Protein AF-A0A3M8G4N7-F1 (afdb_monomer_lite)

Radius of gyration: 20.62 Å; chains: 1; bounding box: 58×48×52 Å

Sequence (202 aa):
MFYIITQVLTSRDVDTIQKEITSIVNPTKKIKDLEKKIEFADTYANRLDLADAYFEIQAYQNAIFNYEKTLEDEVQNATYANQKLVQSNFEIEDFEKVIFYAEKIKALPEFKASKEQFCYGLALQSIGEIEKAETELKSIDRPYSNYSERLELAKFYLSHDKTEDGQALLEEISNEAKYMTKQNRRLFRKTITEVEQILKTL

Secondary structure (DSSP, 8-state):
----------S--SS------SS---HHHHHHHHHHHHHH---HHHHHHHHHHHHHTT-HHHHHHHHHHHTT-SSS-THHHHHHHHHHHHHTT-HHHHHHHHHHHTTSGGGTTSHHHHHHHHHHHHTT-HHHHHHHHHTT--TTS-HHHHHHHHHHHHHTT-HHHHHHHHHHHHHHHHT--HHHHHHTHHHHHHHHHHTTT-

Structure (mmCIF, N/CA/C/O backbone):
data_AF-A0A3M8G4N7-F1
#
_entry.id   AF-A0A3M8G4N7-F1
#
loop_
_atom_site.group_PDB
_atom_site.id
_atom_site.type_symbol
_atom_site.label_atom_id
_atom_site.label_alt_id
_atom_site.label_comp_id
_atom_site.label_asym_id
_atom_site.label_entity_id
_atom_site.label_seq_id
_atom_site.pdbx_PDB_ins_code
_atom_site.Cartn_x
_atom_site.Cartn_y
_atom_site.Cartn_z
_atom_site.occupancy
_atom_site.B_iso_or_equiv
_atom_site.auth_seq_id
_atom_site.auth_comp_id
_atom_site.auth_asym_id
_atom_site.auth_atom_id
_atom_site.pdbx_PDB_model_num
ATOM 1 N N . MET A 1 1 ? -34.296 -25.750 -8.256 1.00 38.38 1 MET A N 1
ATOM 2 C CA . MET A 1 1 ? -34.614 -24.976 -9.475 1.00 38.38 1 MET A CA 1
ATOM 3 C C . MET A 1 1 ? -33.412 -24.109 -9.786 1.00 38.38 1 MET A C 1
ATOM 5 O O . MET A 1 1 ? -33.016 -23.338 -8.924 1.00 38.38 1 MET A O 1
ATOM 9 N N . PHE A 1 2 ? -32.802 -24.290 -10.953 1.00 36.25 2 PHE A N 1
ATOM 10 C CA . PHE A 1 2 ? -31.710 -23.447 -11.439 1.00 36.25 2 PHE A CA 1
ATOM 11 C C . PHE A 1 2 ? -32.295 -22.173 -12.052 1.00 36.25 2 PHE A C 1
ATOM 13 O O . PHE A 1 2 ? -33.237 -22.269 -12.836 1.00 36.25 2 PHE A O 1
ATOM 20 N N . TYR A 1 3 ? -31.735 -21.010 -11.722 1.00 36.19 3 TYR A N 1
ATOM 21 C CA . TYR A 1 3 ? -31.980 -19.772 -12.460 1.00 36.19 3 TYR A CA 1
A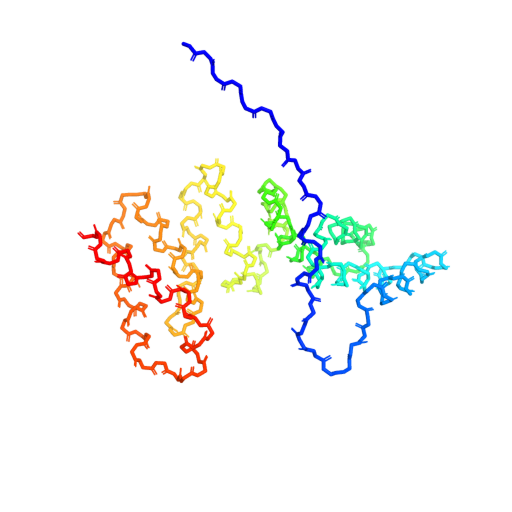TOM 22 C C . TYR A 1 3 ? -30.653 -19.290 -13.043 1.00 36.19 3 TYR A C 1
ATOM 24 O O . TYR A 1 3 ? -29.765 -18.832 -12.331 1.00 36.19 3 TYR A O 1
ATOM 32 N N . ILE A 1 4 ? -30.530 -19.464 -14.355 1.00 41.94 4 ILE A N 1
ATOM 33 C CA . ILE A 1 4 ? -29.535 -18.812 -15.201 1.00 41.94 4 ILE A CA 1
ATOM 34 C C . ILE A 1 4 ? -30.103 -17.431 -15.532 1.00 41.94 4 ILE A C 1
ATOM 36 O O . ILE A 1 4 ? -31.226 -17.343 -16.025 1.00 41.94 4 ILE A O 1
ATOM 40 N N . ILE A 1 5 ? -29.337 -16.366 -15.302 1.00 49.28 5 ILE A N 1
ATOM 41 C CA . ILE A 1 5 ? -29.583 -15.073 -15.949 1.00 49.28 5 ILE A CA 1
ATOM 42 C C . ILE A 1 5 ? -28.328 -14.719 -16.739 1.00 49.28 5 ILE A C 1
ATOM 44 O O . ILE A 1 5 ? -27.330 -14.246 -16.204 1.00 49.28 5 ILE A O 1
ATOM 48 N N . THR A 1 6 ? -28.391 -14.998 -18.036 1.00 37.50 6 THR A N 1
ATOM 49 C CA . THR A 1 6 ? -27.458 -14.509 -19.047 1.00 37.50 6 THR A CA 1
ATOM 50 C C . THR A 1 6 ? -27.936 -13.173 -19.608 1.00 37.50 6 THR A C 1
ATOM 52 O O . THR A 1 6 ? -29.085 -13.060 -20.020 1.00 37.50 6 THR A O 1
ATOM 55 N N . GLN A 1 7 ? -26.977 -12.242 -19.676 1.00 37.47 7 GLN A N 1
ATOM 56 C CA . GLN A 1 7 ? -26.825 -11.095 -20.586 1.00 37.47 7 GLN A CA 1
ATOM 57 C C . GLN A 1 7 ? -27.938 -10.041 -20.669 1.00 37.47 7 GLN A C 1
ATOM 59 O O . GLN A 1 7 ? -29.012 -10.316 -21.179 1.00 37.47 7 GLN A O 1
ATOM 64 N N . VAL A 1 8 ? -27.566 -8.781 -20.387 1.00 35.97 8 VAL A N 1
ATOM 65 C CA . VAL A 1 8 ? -27.352 -7.756 -21.434 1.00 35.97 8 VAL A CA 1
ATOM 66 C C . VAL A 1 8 ? -26.243 -6.795 -20.967 1.00 35.97 8 VAL A C 1
ATOM 68 O O . VAL A 1 8 ? -26.471 -5.929 -20.127 1.00 35.97 8 VAL A O 1
ATOM 71 N N . LEU A 1 9 ? -25.037 -6.925 -21.529 1.00 35.81 9 LEU A N 1
ATOM 72 C CA . LEU A 1 9 ? -24.034 -5.855 -21.518 1.00 35.81 9 LEU A CA 1
ATOM 73 C C . LEU A 1 9 ? -24.496 -4.795 -22.521 1.00 35.81 9 LEU A C 1
ATOM 75 O O . LEU A 1 9 ? -24.480 -5.036 -23.727 1.00 35.81 9 LEU A O 1
ATOM 79 N N . THR A 1 10 ? -24.944 -3.645 -22.020 1.00 29.22 10 THR A N 1
ATOM 80 C CA . THR A 1 10 ? -25.308 -2.497 -22.858 1.00 29.22 10 THR A CA 1
ATOM 81 C C . THR A 1 10 ? -24.178 -1.477 -22.782 1.00 29.22 10 THR A C 1
ATOM 83 O O . THR A 1 10 ? -23.831 -0.997 -21.709 1.00 29.22 10 THR A O 1
ATOM 86 N N . SER A 1 11 ? -23.595 -1.160 -23.929 1.00 41.41 11 SER A N 1
ATOM 87 C CA . SER A 1 11 ? -22.435 -0.294 -24.162 1.00 41.41 11 SER A CA 1
ATOM 88 C C . SER A 1 11 ? -22.702 1.203 -23.908 1.00 41.41 11 SER A C 1
ATOM 90 O O . SER A 1 11 ? -22.561 2.024 -24.811 1.00 41.41 11 SER A O 1
ATOM 92 N N . ARG A 1 12 ? -23.103 1.583 -22.686 1.00 35.72 12 ARG A N 1
ATOM 93 C CA . ARG A 1 12 ? -23.460 2.979 -22.347 1.00 35.72 12 ARG A CA 1
ATOM 94 C C . ARG A 1 12 ? -22.682 3.645 -21.208 1.00 35.72 12 ARG A C 1
ATOM 96 O O . ARG A 1 12 ? -22.954 4.807 -20.939 1.00 35.72 12 ARG A O 1
ATOM 103 N N . ASP A 1 13 ? -21.662 3.007 -20.642 1.00 36.28 13 ASP A N 1
ATOM 104 C CA . ASP A 1 13 ? -20.895 3.595 -19.525 1.00 36.28 13 ASP A CA 1
ATOM 105 C C . ASP A 1 13 ? -19.530 4.190 -19.917 1.00 36.28 13 ASP A C 1
ATOM 107 O O . ASP A 1 13 ? -18.682 4.428 -19.062 1.00 36.28 13 ASP A O 1
ATOM 111 N N . VAL A 1 14 ? -19.296 4.478 -21.203 1.00 39.16 14 VAL A N 1
ATOM 112 C CA . VAL A 1 14 ? -18.015 5.064 -21.654 1.00 39.16 14 VAL A CA 1
ATOM 113 C C . VAL A 1 14 ? -17.988 6.603 -21.541 1.00 39.16 14 VAL A C 1
ATOM 115 O O . VAL A 1 14 ? -16.917 7.202 -21.565 1.00 39.16 14 VAL A O 1
ATOM 118 N N . ASP A 1 15 ? -19.128 7.266 -21.319 1.00 37.38 15 ASP A N 1
ATOM 119 C CA . ASP A 1 15 ? -19.242 8.733 -21.448 1.00 37.38 15 ASP A CA 1
ATOM 120 C C . ASP A 1 15 ? -19.135 9.545 -20.138 1.00 37.38 15 ASP A C 1
ATOM 122 O O . ASP A 1 15 ? -19.403 10.747 -20.131 1.00 37.38 15 ASP A O 1
ATOM 126 N N . THR A 1 16 ? -18.685 8.954 -19.024 1.00 35.75 16 THR A N 1
ATOM 127 C CA . THR A 1 16 ? -18.638 9.661 -17.719 1.00 35.75 16 THR A CA 1
ATOM 128 C C . THR A 1 16 ? -17.235 10.013 -17.213 1.00 35.75 16 THR A C 1
ATOM 130 O O . THR A 1 16 ? -17.029 10.140 -16.009 1.00 35.75 16 THR A O 1
ATOM 133 N N . ILE A 1 17 ? -16.258 10.222 -18.105 1.00 45.59 17 ILE A N 1
ATOM 134 C CA . ILE A 1 17 ? -14.905 10.695 -17.731 1.00 45.59 17 ILE A CA 1
ATOM 135 C C . ILE A 1 17 ? -14.597 12.047 -18.389 1.00 45.59 17 ILE A C 1
ATOM 137 O O . ILE A 1 17 ? -13.590 12.226 -19.071 1.00 45.59 17 ILE A O 1
ATOM 141 N N . GLN A 1 18 ? -15.467 13.039 -18.199 1.00 43.09 18 GLN A N 1
ATOM 142 C CA . GLN A 1 18 ? -15.145 14.421 -18.565 1.00 43.09 18 GLN A CA 1
ATOM 143 C C . GLN A 1 18 ? -15.643 15.418 -17.522 1.00 43.09 18 GLN A C 1
ATOM 145 O O . GLN A 1 18 ? -16.837 15.710 -17.466 1.00 43.09 18 GLN A O 1
ATOM 150 N N . LYS A 1 19 ? -14.682 15.925 -16.732 1.00 39.09 19 LYS A N 1
ATOM 151 C CA . LYS A 1 19 ? -14.597 17.212 -15.993 1.00 39.09 19 LYS A CA 1
ATOM 152 C C . LYS A 1 19 ? -13.602 16.996 -14.845 1.00 39.09 19 LYS A C 1
ATOM 154 O O . LYS A 1 19 ? -13.803 16.080 -14.067 1.00 39.09 19 LYS A O 1
ATOM 159 N N . GLU A 1 20 ? -12.500 17.705 -14.637 1.00 40.25 20 GLU A N 1
ATOM 160 C CA . GLU A 1 20 ? -11.916 18.972 -15.088 1.00 40.25 20 GLU A CA 1
ATOM 161 C C . GLU A 1 20 ? -10.435 18.885 -14.676 1.00 40.25 20 GLU A C 1
ATOM 163 O O . GLU A 1 20 ? -10.215 18.649 -13.500 1.00 40.25 20 GLU A O 1
ATOM 168 N N . ILE A 1 21 ? -9.441 19.119 -15.542 1.00 41.31 21 ILE A N 1
ATOM 169 C CA . ILE A 1 21 ? -8.120 19.651 -15.137 1.00 41.31 21 ILE A CA 1
ATOM 170 C C . ILE A 1 21 ? -7.612 20.488 -16.317 1.00 41.31 21 ILE A C 1
ATOM 172 O O . ILE A 1 21 ? -7.407 19.995 -17.419 1.00 41.31 21 ILE A O 1
ATOM 176 N N . THR A 1 22 ? -7.418 21.781 -16.108 1.00 39.56 22 THR A N 1
ATOM 177 C CA . THR A 1 22 ? -6.697 22.667 -17.026 1.00 39.56 22 THR A CA 1
ATOM 178 C C . THR A 1 22 ? -5.230 22.224 -17.156 1.00 39.56 22 THR A C 1
ATOM 180 O O . THR A 1 22 ? -4.565 21.971 -16.156 1.00 39.56 22 THR A O 1
ATOM 183 N N . SER A 1 23 ? -4.739 22.161 -18.402 1.00 45.38 23 SER A N 1
ATOM 184 C CA . SER A 1 23 ? -3.507 21.495 -18.884 1.00 45.38 23 SER A CA 1
ATOM 185 C C . SER A 1 23 ? -3.577 19.959 -18.973 1.00 45.38 23 SER A C 1
ATOM 187 O O . SER A 1 23 ? -2.727 19.236 -18.467 1.00 45.38 23 SER A O 1
ATOM 189 N N . ILE A 1 24 ? -4.595 19.438 -19.670 1.00 45.66 24 ILE A N 1
ATOM 190 C CA . ILE A 1 24 ? -4.693 18.007 -19.995 1.00 45.66 24 ILE A CA 1
ATOM 191 C C . ILE A 1 24 ? -3.551 17.631 -20.953 1.00 45.66 24 ILE A C 1
ATOM 193 O O . ILE A 1 24 ? -3.698 17.673 -22.176 1.00 45.66 24 ILE A O 1
ATOM 197 N N . VAL A 1 25 ? -2.405 17.219 -20.409 1.00 54.09 25 VAL A N 1
ATOM 198 C CA . VAL A 1 25 ? -1.588 16.213 -21.087 1.00 54.09 25 VAL A CA 1
ATOM 199 C C . VAL A 1 25 ? -2.510 15.012 -21.231 1.00 54.09 25 VAL A C 1
ATOM 201 O O . VAL A 1 25 ? -2.865 14.393 -20.237 1.00 54.09 25 VAL A O 1
ATOM 204 N N . ASN A 1 26 ? -2.980 14.742 -22.450 1.00 63.47 26 ASN A N 1
ATOM 205 C CA . ASN A 1 26 ? -3.795 13.566 -22.723 1.00 63.47 26 ASN A CA 1
ATOM 206 C C . ASN A 1 26 ? -2.990 12.336 -22.260 1.00 63.47 26 ASN A C 1
ATOM 208 O O . ASN A 1 26 ? -1.959 12.061 -22.887 1.00 63.47 26 ASN A O 1
ATOM 212 N N . PRO A 1 27 ? -3.412 11.606 -21.207 1.00 73.69 27 PRO A N 1
ATOM 213 C CA . PRO A 1 27 ? -2.639 10.482 -20.674 1.00 73.69 27 PRO A CA 1
ATOM 214 C C . PRO A 1 27 ? -2.334 9.437 -21.754 1.00 73.69 27 PRO A C 1
ATOM 216 O O . PRO A 1 27 ? -1.246 8.870 -21.801 1.00 73.69 27 PRO A O 1
ATOM 219 N N . THR A 1 28 ? -3.239 9.302 -22.730 1.00 81.62 28 THR A N 1
ATOM 220 C CA . THR A 1 28 ? -3.066 8.423 -23.894 1.00 81.62 28 THR A CA 1
ATOM 221 C C . THR A 1 28 ? -1.930 8.883 -24.813 1.00 81.62 28 THR A C 1
ATOM 223 O O . THR A 1 28 ? -1.235 8.058 -25.397 1.00 81.62 28 THR A O 1
ATOM 226 N N . LYS A 1 29 ? -1.716 10.197 -24.969 1.00 90.44 29 LYS A N 1
ATOM 227 C CA . LYS A 1 29 ? -0.594 10.725 -25.760 1.00 90.44 29 LYS A CA 1
ATOM 228 C C . LYS A 1 29 ? 0.737 10.478 -25.045 1.00 90.44 29 LYS A C 1
ATOM 230 O O . LYS A 1 29 ? 1.665 10.011 -25.692 1.00 90.44 29 LYS A O 1
ATOM 235 N N . LYS A 1 30 ? 0.805 10.741 -23.730 1.00 92.50 30 LYS A N 1
ATOM 236 C CA . LYS A 1 30 ? 2.005 10.481 -22.908 1.00 92.50 30 LYS A CA 1
ATOM 237 C C . LYS A 1 30 ? 2.445 9.022 -23.048 1.00 92.50 30 LYS A C 1
ATOM 239 O O . LYS A 1 30 ? 3.602 8.779 -23.364 1.00 92.50 30 LYS A O 1
ATOM 244 N N . ILE A 1 31 ? 1.514 8.079 -22.893 1.00 95.25 31 ILE A N 1
ATOM 245 C CA . ILE A 1 31 ? 1.791 6.642 -23.033 1.00 95.25 31 ILE A CA 1
ATOM 246 C C . ILE A 1 31 ? 2.307 6.308 -24.435 1.00 95.25 31 ILE A C 1
ATOM 248 O O . ILE A 1 31 ? 3.377 5.726 -24.550 1.00 95.25 31 ILE A O 1
ATOM 252 N N . LYS A 1 32 ? 1.628 6.759 -25.499 1.00 95.06 32 LYS A N 1
ATOM 253 C CA . LYS A 1 32 ? 2.074 6.511 -26.884 1.00 95.06 32 LYS A CA 1
ATOM 254 C C . LYS A 1 32 ? 3.465 7.067 -27.181 1.00 95.06 32 LYS A C 1
ATOM 256 O O . LYS A 1 32 ? 4.231 6.465 -27.928 1.00 95.06 32 LY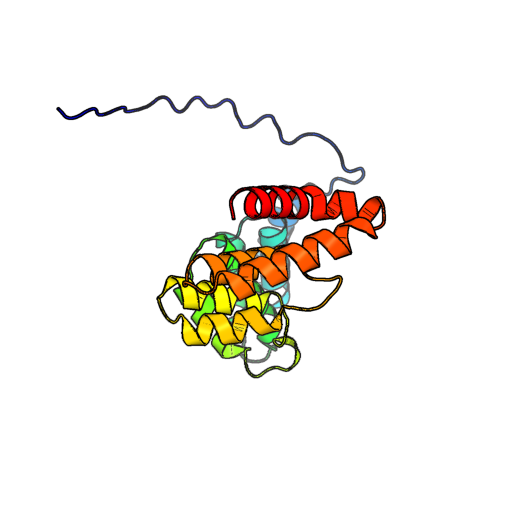S A O 1
ATOM 261 N N . ASP A 1 33 ? 3.785 8.237 -26.637 1.00 96.00 33 ASP A N 1
ATOM 262 C CA . ASP A 1 33 ? 5.101 8.844 -26.814 1.00 96.00 33 ASP A CA 1
ATOM 263 C C . ASP A 1 33 ? 6.182 8.046 -26.054 1.00 96.00 33 ASP A C 1
ATOM 265 O O . ASP A 1 33 ? 7.293 7.898 -26.561 1.00 96.00 33 ASP A O 1
ATOM 269 N N . LEU A 1 34 ? 5.861 7.486 -24.882 1.00 96.94 34 LEU A N 1
ATOM 270 C CA . LEU A 1 34 ? 6.752 6.611 -24.106 1.00 96.94 34 LEU A CA 1
ATOM 271 C C . LEU A 1 34 ? 6.932 5.224 -24.750 1.00 96.94 34 LEU A C 1
ATOM 273 O O . LEU A 1 34 ? 8.056 4.737 -24.821 1.00 96.94 34 LEU A O 1
ATOM 277 N N . GLU A 1 35 ? 5.872 4.628 -25.299 1.00 96.31 35 GLU A N 1
ATOM 278 C CA . GLU A 1 35 ? 5.939 3.377 -26.074 1.00 96.31 35 GLU A CA 1
ATOM 279 C C . GLU A 1 35 ? 6.909 3.521 -27.259 1.00 96.31 35 GLU A C 1
ATOM 281 O O . GLU A 1 35 ? 7.820 2.710 -27.421 1.00 96.31 35 GLU A O 1
ATOM 286 N N . LYS A 1 36 ? 6.813 4.624 -28.016 1.00 96.75 36 LYS A N 1
ATOM 287 C CA . LYS A 1 36 ? 7.753 4.932 -29.110 1.00 96.75 36 LYS A CA 1
ATOM 288 C C . LYS A 1 36 ? 9.199 5.098 -28.643 1.00 96.75 36 LYS A C 1
ATOM 290 O O . LYS A 1 36 ? 10.121 4.755 -29.380 1.00 96.75 36 LYS A O 1
ATOM 295 N N . LYS A 1 37 ? 9.429 5.644 -27.441 1.00 96.38 37 LYS A N 1
ATOM 296 C CA . LYS A 1 37 ? 10.790 5.737 -26.887 1.00 96.38 37 LYS A CA 1
ATOM 297 C C . LYS A 1 37 ? 11.381 4.356 -26.630 1.00 96.38 37 LYS A C 1
ATOM 299 O O . LYS A 1 37 ? 12.567 4.178 -26.882 1.00 96.38 37 LYS A O 1
ATOM 304 N N . ILE A 1 38 ? 10.574 3.401 -26.167 1.00 95.12 38 ILE A N 1
ATOM 305 C CA . ILE A 1 38 ? 11.007 2.013 -25.960 1.00 95.12 38 ILE A CA 1
ATOM 306 C C . ILE A 1 38 ? 11.282 1.317 -27.294 1.00 95.12 38 ILE A C 1
ATOM 308 O O . ILE A 1 38 ? 12.294 0.635 -27.408 1.00 95.12 3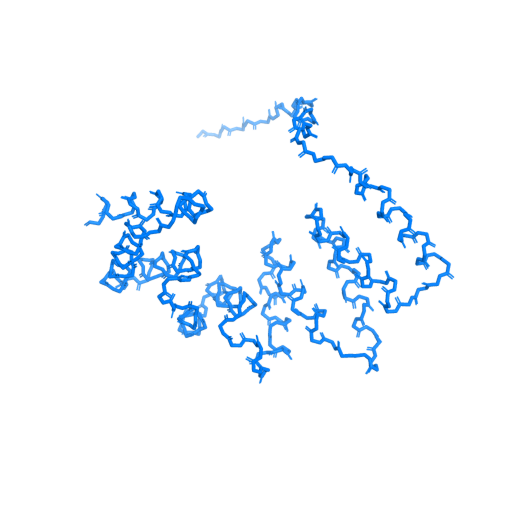8 ILE A O 1
ATOM 312 N N . GLU A 1 39 ? 10.440 1.528 -28.313 1.00 94.31 39 GLU A N 1
ATOM 313 C CA . GLU A 1 39 ? 10.694 1.007 -29.668 1.00 94.31 39 GLU A CA 1
ATOM 314 C C . GLU A 1 39 ? 12.039 1.490 -30.228 1.00 94.31 39 GLU A C 1
ATOM 316 O O . GLU A 1 39 ? 12.737 0.742 -30.910 1.00 94.31 39 GLU A O 1
ATOM 321 N N . PHE A 1 40 ? 12.413 2.739 -29.934 1.00 95.50 40 PHE A N 1
ATOM 322 C CA . PHE A 1 40 ? 13.703 3.295 -30.333 1.00 95.50 40 PHE A CA 1
ATOM 323 C C . PHE A 1 40 ? 14.862 2.785 -29.464 1.00 95.50 40 PHE A C 1
ATOM 325 O O . PHE A 1 40 ? 15.934 2.481 -29.986 1.00 95.50 40 PHE A O 1
ATOM 332 N N . ALA A 1 41 ? 14.667 2.718 -28.145 1.00 95.12 41 ALA A N 1
ATOM 333 C CA . ALA A 1 41 ? 15.663 2.243 -27.194 1.00 95.12 41 ALA A CA 1
ATOM 334 C C . ALA A 1 41 ? 15.002 1.643 -25.943 1.00 95.12 41 ALA A C 1
ATOM 336 O O . ALA A 1 41 ? 14.434 2.361 -25.115 1.00 95.12 41 ALA A O 1
ATOM 337 N N . ASP A 1 42 ? 15.144 0.333 -25.760 1.00 94.06 42 ASP A N 1
ATOM 338 C CA . ASP A 1 42 ? 14.650 -0.369 -24.577 1.00 94.06 42 ASP A CA 1
ATOM 339 C C . ASP A 1 42 ? 15.649 -0.230 -23.418 1.00 94.06 42 ASP A C 1
ATOM 341 O O . ASP A 1 42 ? 16.583 -1.015 -23.272 1.00 94.06 42 ASP A O 1
ATOM 345 N N . THR A 1 43 ? 15.510 0.849 -22.647 1.00 94.69 43 THR A N 1
ATOM 346 C CA . THR A 1 43 ? 16.388 1.168 -21.511 1.00 94.69 43 THR A CA 1
ATOM 347 C C . THR A 1 43 ? 15.619 1.114 -20.199 1.00 94.69 43 THR A C 1
ATOM 349 O O . THR A 1 43 ? 14.409 1.354 -20.184 1.00 94.69 43 THR A O 1
ATOM 352 N N . TYR A 1 44 ? 16.333 0.904 -19.086 1.00 94.75 44 TYR A N 1
ATOM 353 C CA . TYR A 1 44 ? 15.765 0.965 -17.735 1.00 94.75 44 TYR A CA 1
ATOM 354 C C . TYR A 1 44 ? 14.911 2.226 -17.525 1.00 94.75 44 TYR A C 1
ATOM 356 O O . TYR A 1 44 ? 13.755 2.132 -17.124 1.00 94.75 44 TYR A O 1
ATOM 364 N N . ALA A 1 45 ? 15.447 3.403 -17.870 1.00 95.06 45 ALA A N 1
ATOM 365 C CA . ALA A 1 45 ? 14.743 4.673 -17.698 1.00 95.06 45 ALA A CA 1
ATOM 366 C C . ALA A 1 45 ? 13.464 4.755 -18.549 1.00 95.06 45 ALA A C 1
ATOM 368 O O . ALA A 1 45 ? 12.417 5.149 -18.043 1.00 95.06 45 ALA A O 1
ATOM 369 N N . ASN A 1 46 ? 13.514 4.326 -19.817 1.00 96.69 46 ASN A N 1
ATOM 370 C CA . ASN A 1 46 ? 12.334 4.348 -20.688 1.00 96.69 46 ASN A CA 1
ATOM 371 C C . ASN A 1 46 ? 11.242 3.376 -20.205 1.00 96.69 46 ASN A C 1
ATOM 373 O O . ASN A 1 46 ? 10.058 3.710 -20.264 1.00 96.69 46 ASN A O 1
ATOM 377 N N . ARG A 1 47 ? 11.631 2.191 -19.714 1.00 97.25 47 ARG A N 1
ATOM 378 C CA . ARG A 1 47 ? 10.711 1.208 -19.120 1.00 97.25 47 ARG A CA 1
ATOM 379 C C . ARG A 1 47 ? 10.080 1.733 -17.841 1.00 97.25 47 ARG A C 1
ATOM 381 O O . ARG A 1 47 ? 8.870 1.599 -17.675 1.00 97.25 47 ARG A O 1
ATOM 388 N N . LEU A 1 48 ? 10.878 2.359 -16.980 1.00 97.12 48 LEU A N 1
ATOM 389 C CA . LEU A 1 48 ? 10.397 2.915 -15.725 1.00 97.12 48 LEU A CA 1
ATOM 390 C C . LEU A 1 48 ? 9.402 4.058 -15.955 1.00 97.12 48 LEU A C 1
ATOM 392 O O . LEU A 1 48 ? 8.313 4.034 -15.386 1.00 97.12 48 LEU A O 1
ATOM 396 N N . ASP A 1 49 ? 9.726 4.992 -16.855 1.00 97.12 49 ASP A N 1
ATOM 397 C CA . ASP A 1 49 ? 8.835 6.097 -17.226 1.00 97.12 49 ASP A CA 1
ATOM 398 C C . ASP A 1 49 ? 7.488 5.582 -17.761 1.00 97.12 49 ASP A C 1
ATOM 400 O O . ASP A 1 49 ? 6.428 6.127 -17.437 1.00 97.12 49 ASP A O 1
ATOM 404 N N . LEU A 1 50 ? 7.513 4.531 -18.592 1.00 97.50 50 LEU A N 1
ATOM 405 C CA . LEU A 1 50 ? 6.295 3.920 -19.120 1.00 97.50 50 LEU A CA 1
ATOM 406 C C . LEU A 1 50 ? 5.501 3.189 -18.029 1.00 97.50 50 LEU A C 1
ATOM 408 O O . LEU A 1 50 ? 4.275 3.303 -17.997 1.00 97.50 50 LEU A O 1
ATOM 412 N N . ALA A 1 51 ? 6.176 2.471 -17.129 1.00 97.88 51 ALA A N 1
ATOM 413 C CA . ALA A 1 51 ? 5.538 1.786 -16.008 1.00 97.88 51 ALA A CA 1
ATOM 414 C C . ALA A 1 51 ? 4.807 2.774 -15.087 1.00 97.88 51 ALA A C 1
ATOM 416 O O . ALA A 1 51 ? 3.624 2.583 -14.800 1.00 97.88 51 ALA A O 1
ATOM 417 N N . ASP A 1 52 ? 5.473 3.870 -14.710 1.00 97.62 52 ASP A N 1
ATOM 418 C CA . ASP A 1 52 ? 4.886 4.940 -13.898 1.00 97.62 52 ASP A CA 1
ATOM 419 C C . ASP A 1 52 ? 3.683 5.583 -14.609 1.00 97.62 52 ASP A C 1
ATOM 421 O O . ASP A 1 52 ? 2.643 5.809 -13.988 1.00 97.62 52 ASP A O 1
ATOM 425 N N . ALA A 1 53 ? 3.767 5.811 -15.926 1.00 96.88 53 ALA A N 1
ATOM 426 C CA . ALA A 1 53 ? 2.648 6.347 -16.703 1.00 96.88 53 ALA A CA 1
ATOM 427 C C . ALA A 1 53 ? 1.439 5.396 -16.756 1.00 96.88 53 ALA A C 1
ATOM 429 O O . ALA A 1 53 ? 0.299 5.861 -16.696 1.00 96.88 53 ALA A O 1
ATOM 430 N N . TYR A 1 54 ? 1.657 4.080 -16.853 1.00 97.62 54 TYR A N 1
ATOM 431 C CA . TYR A 1 54 ? 0.570 3.100 -16.762 1.00 97.62 54 TYR A CA 1
ATOM 432 C C . TYR A 1 54 ? -0.017 3.023 -15.351 1.00 97.62 54 TYR A C 1
ATOM 434 O O . TYR A 1 54 ? -1.237 2.938 -15.210 1.00 97.62 54 TYR A O 1
ATOM 442 N N . PHE A 1 55 ? 0.820 3.104 -14.315 1.00 96.75 55 PHE A N 1
ATOM 443 C CA . PHE A 1 55 ? 0.371 3.122 -12.923 1.00 96.75 55 PHE A CA 1
ATOM 444 C C . PHE A 1 55 ? -0.538 4.330 -12.641 1.00 96.75 55 PHE A C 1
ATOM 446 O O . PHE A 1 55 ? -1.600 4.176 -12.042 1.00 96.75 55 PHE A O 1
ATOM 453 N N . GLU A 1 56 ? -0.167 5.522 -13.128 1.00 95.81 56 GLU A N 1
ATOM 454 C CA . GLU A 1 56 ? -0.954 6.761 -12.991 1.00 95.81 56 GLU A CA 1
ATOM 455 C C . GLU A 1 56 ? -2.379 6.641 -13.555 1.00 95.81 56 GLU A C 1
ATOM 457 O O . GLU A 1 56 ? -3.302 7.257 -13.022 1.00 95.81 56 GLU A O 1
ATOM 462 N N . ILE A 1 57 ? -2.567 5.855 -14.621 1.00 94.88 57 ILE A N 1
ATOM 463 C CA . ILE A 1 57 ? -3.879 5.629 -15.245 1.00 94.88 57 ILE A CA 1
ATOM 464 C C . ILE A 1 57 ? -4.545 4.322 -14.799 1.00 94.88 57 ILE A C 1
ATOM 466 O O . ILE A 1 57 ? -5.513 3.897 -15.425 1.00 94.88 57 ILE A O 1
ATOM 470 N N . GLN A 1 58 ? -4.023 3.682 -13.745 1.00 95.69 58 GLN A N 1
ATOM 471 C CA . GLN A 1 58 ? -4.542 2.429 -13.183 1.00 95.69 58 GLN A CA 1
ATOM 472 C C . GLN A 1 58 ? -4.503 1.237 -14.159 1.00 95.69 58 GLN A C 1
ATOM 474 O O . GLN A 1 58 ? -5.215 0.250 -13.990 1.00 95.69 58 GLN A O 1
ATOM 479 N N . ALA A 1 59 ? -3.642 1.292 -15.181 1.00 96.12 59 ALA A N 1
ATOM 480 C CA . ALA A 1 59 ? -3.380 0.176 -16.088 1.00 96.12 59 ALA A CA 1
ATOM 481 C C . ALA A 1 59 ? -2.354 -0.781 -15.456 1.00 96.12 59 ALA A C 1
ATOM 483 O O . ALA A 1 59 ? -1.235 -0.943 -15.952 1.00 96.12 59 ALA A O 1
ATOM 484 N N . TYR A 1 60 ? -2.719 -1.378 -14.320 1.00 97.25 60 TYR A N 1
ATOM 485 C CA . TYR A 1 60 ? -1.783 -2.073 -13.433 1.00 97.25 60 TYR A CA 1
ATOM 486 C C . TYR A 1 60 ? -1.076 -3.258 -14.091 1.00 97.25 60 TYR A C 1
ATOM 488 O O . TYR A 1 60 ? 0.126 -3.406 -13.903 1.00 97.25 60 TYR A O 1
ATOM 496 N N . GLN A 1 61 ? -1.748 -4.048 -14.934 1.00 97.81 61 GLN A N 1
ATOM 497 C CA . GLN A 1 61 ? -1.097 -5.153 -15.651 1.00 97.81 61 GLN A CA 1
ATOM 498 C C . GLN A 1 61 ? 0.029 -4.654 -16.575 1.00 97.81 61 GLN A C 1
ATOM 500 O O . GLN A 1 61 ? 1.110 -5.243 -16.621 1.00 97.81 61 GLN A O 1
ATOM 505 N N . ASN A 1 62 ? -0.184 -3.534 -17.273 1.00 97.62 62 ASN A N 1
ATOM 506 C CA . ASN A 1 62 ? 0.838 -2.922 -18.124 1.00 97.62 62 ASN A CA 1
ATOM 507 C C . ASN A 1 62 ? 1.974 -2.304 -17.297 1.00 97.62 62 ASN A C 1
ATOM 509 O O . ASN A 1 62 ? 3.139 -2.375 -17.701 1.00 97.62 62 ASN A O 1
ATOM 513 N N . ALA A 1 63 ? 1.647 -1.708 -16.147 1.00 98.12 63 ALA A N 1
ATOM 514 C CA . ALA A 1 63 ? 2.639 -1.188 -15.214 1.00 98.12 63 ALA A CA 1
ATOM 515 C C . ALA A 1 63 ? 3.534 -2.320 -14.687 1.00 98.12 63 ALA A C 1
ATOM 517 O O . ALA A 1 63 ? 4.754 -2.228 -14.804 1.00 98.12 63 ALA A O 1
ATOM 518 N N . ILE A 1 64 ? 2.934 -3.421 -14.214 1.00 98.56 64 ILE A N 1
ATOM 519 C CA . ILE A 1 64 ? 3.631 -4.625 -13.734 1.00 98.56 64 ILE A CA 1
ATOM 520 C C . ILE A 1 64 ? 4.597 -5.139 -14.794 1.00 98.56 64 ILE A C 1
ATOM 522 O O . ILE A 1 64 ? 5.781 -5.266 -14.503 1.00 98.56 64 ILE A O 1
ATOM 526 N N . PHE A 1 65 ? 4.129 -5.348 -16.030 1.00 97.88 65 PHE A N 1
ATOM 527 C CA . PHE A 1 65 ? 4.987 -5.829 -17.116 1.00 97.88 65 PHE A CA 1
ATOM 528 C C . PHE A 1 65 ? 6.244 -4.963 -17.295 1.00 97.88 65 PHE A C 1
ATOM 530 O O . PHE A 1 65 ? 7.351 -5.484 -17.427 1.00 97.88 65 PHE A O 1
ATOM 537 N N . ASN A 1 66 ? 6.094 -3.635 -17.283 1.00 98.06 66 ASN A N 1
ATOM 538 C CA . ASN A 1 66 ? 7.228 -2.737 -17.482 1.00 98.06 66 ASN A CA 1
ATOM 539 C C . ASN A 1 66 ? 8.131 -2.642 -16.243 1.00 98.06 66 ASN A C 1
ATOM 541 O O . ASN A 1 66 ? 9.347 -2.623 -16.412 1.00 98.06 66 ASN A O 1
ATOM 545 N N . TYR A 1 67 ? 7.591 -2.651 -15.019 1.00 98.38 67 TYR A N 1
ATOM 546 C CA . TYR A 1 67 ? 8.422 -2.724 -13.812 1.00 98.38 67 TYR A CA 1
ATOM 547 C C . TYR A 1 67 ? 9.199 -4.044 -13.735 1.00 98.38 67 TYR A C 1
ATOM 549 O O . TYR A 1 67 ? 10.387 -4.020 -13.432 1.00 98.38 67 TYR A O 1
ATOM 557 N N . GLU A 1 68 ? 8.591 -5.187 -14.064 1.00 98.06 68 GLU A N 1
ATOM 558 C CA . GLU A 1 68 ? 9.303 -6.473 -14.109 1.00 98.06 68 GLU A CA 1
ATOM 559 C C . GLU A 1 68 ? 10.452 -6.434 -15.127 1.00 98.06 68 GLU A C 1
ATOM 561 O O . GLU A 1 68 ? 11.547 -6.900 -14.825 1.00 98.06 68 GLU A O 1
ATOM 566 N N . LYS A 1 69 ? 10.254 -5.781 -16.281 1.00 97.25 69 LYS A N 1
ATOM 567 C CA . LYS A 1 69 ? 11.326 -5.551 -17.263 1.00 97.25 69 LYS A CA 1
ATOM 568 C C . LYS A 1 69 ? 12.480 -4.716 -16.710 1.00 97.25 69 LYS A C 1
ATOM 570 O O . LYS A 1 69 ? 13.627 -4.994 -17.038 1.00 97.25 69 LYS A O 1
ATOM 575 N N . THR A 1 70 ? 12.211 -3.730 -15.849 1.00 96.69 70 THR A N 1
ATOM 576 C CA . THR A 1 70 ? 13.292 -2.954 -15.210 1.00 96.69 70 THR A CA 1
ATOM 577 C C . THR A 1 70 ? 14.166 -3.794 -14.277 1.00 96.69 70 THR A C 1
ATOM 579 O O . THR A 1 70 ? 15.323 -3.443 -14.072 1.00 96.69 70 THR A O 1
ATOM 582 N N . LEU A 1 71 ? 13.652 -4.913 -13.751 1.00 95.69 71 LEU A N 1
ATOM 583 C CA . LEU A 1 71 ? 14.403 -5.820 -12.878 1.00 95.69 71 LEU A CA 1
ATOM 584 C C . LEU A 1 71 ? 15.378 -6.739 -13.635 1.00 95.69 71 LEU A C 1
ATOM 586 O O . LEU A 1 71 ? 16.149 -7.444 -12.990 1.00 95.69 71 LEU A O 1
ATOM 590 N N . GLU A 1 72 ? 15.348 -6.755 -14.973 1.00 93.75 72 GLU A N 1
ATOM 591 C CA . GLU A 1 72 ? 16.331 -7.480 -15.797 1.00 93.75 72 GLU A CA 1
ATOM 592 C C . GLU A 1 72 ? 17.703 -6.771 -15.815 1.00 93.75 72 GLU A C 1
ATOM 594 O O . GLU A 1 72 ? 18.711 -7.389 -16.153 1.00 93.75 72 GLU A O 1
ATOM 599 N N . ASP A 1 73 ? 17.758 -5.489 -15.433 1.00 89.50 73 ASP A N 1
ATOM 600 C CA . ASP A 1 73 ? 18.999 -4.728 -15.258 1.00 89.50 73 ASP A CA 1
ATOM 601 C C . ASP A 1 73 ? 19.562 -4.938 -13.840 1.00 89.50 73 ASP A C 1
ATOM 603 O O . ASP A 1 73 ? 19.066 -4.376 -12.864 1.00 89.50 73 ASP A O 1
ATOM 607 N N . GLU A 1 74 ? 20.626 -5.739 -13.725 1.00 86.19 74 GLU A N 1
ATOM 608 C CA . GLU A 1 74 ? 21.275 -6.058 -12.442 1.00 86.19 74 GLU A CA 1
ATOM 609 C C . GLU A 1 74 ? 22.141 -4.915 -11.873 1.00 86.19 74 GLU A C 1
ATOM 611 O O . GLU A 1 74 ? 22.649 -5.023 -10.755 1.00 86.19 74 GLU A O 1
ATOM 616 N N . VAL A 1 75 ? 22.346 -3.823 -12.621 1.00 88.56 75 VAL A N 1
ATOM 617 C CA . VAL A 1 75 ? 23.181 -2.688 -12.189 1.00 88.56 75 VAL A CA 1
ATOM 618 C C . VAL A 1 75 ? 22.366 -1.668 -11.393 1.00 88.56 75 VAL A C 1
ATOM 620 O O . VAL A 1 75 ? 22.893 -1.032 -10.476 1.00 88.56 75 VAL A O 1
ATOM 623 N N . GLN A 1 76 ? 21.093 -1.479 -11.744 1.00 88.69 76 GLN A N 1
ATOM 624 C CA . GLN A 1 76 ? 20.235 -0.474 -11.116 1.00 88.69 76 GLN A CA 1
ATOM 625 C C . GLN A 1 76 ? 19.652 -0.953 -9.784 1.00 88.69 76 GLN A C 1
ATOM 627 O O . GLN A 1 76 ? 19.434 -2.139 -9.544 1.00 88.69 76 GLN A O 1
ATOM 632 N N . ASN A 1 77 ? 19.362 -0.003 -8.893 1.00 88.12 77 ASN A N 1
ATOM 633 C CA . ASN A 1 77 ? 18.715 -0.322 -7.627 1.00 88.12 77 ASN A CA 1
ATOM 634 C C . ASN A 1 77 ? 17.245 -0.728 -7.854 1.00 88.12 77 ASN A C 1
ATOM 636 O O . ASN A 1 77 ? 16.406 0.099 -8.209 1.00 88.12 77 ASN A O 1
ATOM 640 N N . ALA A 1 78 ? 16.935 -1.992 -7.564 1.00 93.00 78 ALA A N 1
ATOM 641 C CA . ALA A 1 78 ? 15.612 -2.588 -7.725 1.00 93.00 78 ALA A CA 1
ATOM 642 C C . ALA A 1 78 ? 14.558 -2.140 -6.689 1.00 93.00 78 ALA A C 1
ATOM 644 O O . ALA A 1 78 ? 13.390 -2.509 -6.827 1.00 93.00 78 ALA A O 1
ATOM 645 N N . THR A 1 79 ? 14.918 -1.380 -5.645 1.00 95.88 79 THR A N 1
ATOM 646 C CA . THR A 1 79 ? 13.998 -1.026 -4.546 1.00 95.88 79 THR A CA 1
ATOM 647 C C . THR A 1 79 ? 12.726 -0.350 -5.048 1.00 95.88 79 THR A C 1
ATOM 649 O O . THR A 1 79 ? 11.632 -0.793 -4.704 1.00 95.88 79 THR A O 1
ATOM 652 N N . TYR A 1 80 ? 12.846 0.678 -5.894 1.00 96.50 80 TYR A N 1
ATOM 653 C CA . TYR A 1 80 ? 11.681 1.421 -6.383 1.00 96.50 80 TYR A CA 1
ATOM 654 C C . TYR A 1 80 ? 10.755 0.545 -7.240 1.00 96.50 80 TYR A C 1
ATOM 656 O O . TYR A 1 80 ? 9.540 0.548 -7.047 1.00 96.50 80 TYR A O 1
ATOM 664 N N . ALA A 1 81 ? 11.325 -0.265 -8.138 1.00 97.06 81 ALA A N 1
ATOM 665 C CA . ALA A 1 81 ? 10.555 -1.199 -8.953 1.00 97.06 81 ALA A CA 1
ATOM 666 C C . ALA A 1 81 ? 9.826 -2.238 -8.083 1.00 97.06 81 ALA A C 1
ATOM 668 O O . ALA A 1 81 ? 8.635 -2.465 -8.280 1.00 97.06 81 ALA A O 1
ATOM 669 N N . ASN A 1 82 ? 10.488 -2.809 -7.069 1.00 98.31 82 ASN A N 1
ATOM 670 C CA . ASN A 1 82 ? 9.850 -3.739 -6.132 1.00 98.31 82 ASN A CA 1
ATOM 671 C C . ASN A 1 82 ? 8.718 -3.071 -5.332 1.00 98.31 82 ASN A C 1
ATOM 673 O O . ASN A 1 82 ? 7.652 -3.666 -5.201 1.00 98.31 82 ASN A O 1
ATOM 677 N N . GLN A 1 83 ? 8.896 -1.835 -4.850 1.00 98.38 83 GLN A N 1
ATOM 678 C CA . GLN A 1 83 ? 7.833 -1.080 -4.165 1.00 98.38 83 GLN A CA 1
ATOM 679 C C . GLN A 1 83 ? 6.604 -0.899 -5.064 1.00 98.38 83 GLN A C 1
ATOM 681 O O . GLN A 1 83 ? 5.469 -1.180 -4.672 1.00 98.38 83 GLN A O 1
ATOM 686 N N . LYS A 1 84 ? 6.827 -0.490 -6.315 1.00 98.44 84 LYS A N 1
ATOM 687 C CA . LYS A 1 84 ? 5.753 -0.329 -7.296 1.00 98.44 84 LYS A CA 1
ATOM 688 C C . LYS A 1 84 ? 5.099 -1.644 -7.692 1.00 98.44 84 LYS A C 1
ATOM 690 O O . LYS A 1 84 ? 3.888 -1.663 -7.910 1.00 98.44 84 LYS A O 1
ATOM 695 N N . LEU A 1 85 ? 5.853 -2.737 -7.741 1.00 98.75 85 LEU A N 1
ATOM 696 C CA . LEU A 1 85 ? 5.314 -4.071 -7.983 1.00 98.75 85 LEU A CA 1
ATOM 697 C C . LEU A 1 85 ? 4.454 -4.552 -6.815 1.00 98.75 85 LEU A C 1
ATOM 699 O O . LEU A 1 85 ? 3.382 -5.089 -7.073 1.00 98.75 85 LEU A O 1
ATOM 703 N N . VAL A 1 86 ? 4.846 -4.300 -5.563 1.00 98.81 86 VAL A N 1
ATOM 704 C CA . VAL A 1 86 ? 3.991 -4.560 -4.390 1.00 98.81 86 VAL A CA 1
ATOM 705 C C . VAL A 1 86 ? 2.658 -3.830 -4.537 1.00 98.81 86 VAL A C 1
ATOM 707 O O . VAL A 1 86 ? 1.608 -4.461 -4.475 1.00 98.81 86 VAL A O 1
ATOM 710 N N . GLN A 1 87 ? 2.686 -2.522 -4.810 1.00 98.44 87 GLN A N 1
ATOM 711 C CA . GLN A 1 87 ? 1.455 -1.740 -4.965 1.00 98.44 87 GLN A CA 1
ATOM 712 C C . GLN A 1 87 ? 0.613 -2.208 -6.160 1.00 98.44 87 GLN A C 1
ATOM 714 O O . GLN A 1 87 ? -0.588 -2.386 -6.026 1.00 98.44 87 GLN A O 1
ATOM 719 N N . SER A 1 88 ? 1.225 -2.424 -7.325 1.00 98.50 88 SER A N 1
ATOM 720 C CA . SER A 1 88 ? 0.482 -2.771 -8.544 1.00 98.50 88 SER A CA 1
ATOM 721 C C . SER A 1 88 ? -0.148 -4.161 -8.465 1.00 98.50 88 SER A C 1
ATOM 723 O O . SER A 1 88 ? -1.276 -4.332 -8.915 1.00 98.50 88 SER A O 1
ATOM 725 N N . ASN A 1 89 ? 0.559 -5.143 -7.891 1.00 98.75 89 ASN A N 1
ATOM 726 C CA . ASN A 1 89 ? 0.015 -6.490 -7.698 1.00 98.75 89 ASN A CA 1
ATOM 727 C C . ASN A 1 89 ? -1.105 -6.498 -6.652 1.00 98.75 89 ASN A C 1
ATOM 729 O O . ASN A 1 89 ? -2.071 -7.236 -6.807 1.00 98.75 89 ASN A O 1
ATOM 733 N N . PHE A 1 90 ? -1.019 -5.634 -5.635 1.00 98.38 90 PHE A N 1
ATOM 734 C CA . PHE A 1 90 ? -2.081 -5.485 -4.643 1.00 98.38 90 PHE A CA 1
ATOM 735 C C . PHE A 1 90 ? -3.391 -4.988 -5.273 1.00 98.38 90 PHE A C 1
ATOM 737 O O . PHE A 1 90 ? -4.449 -5.535 -4.988 1.00 98.38 90 PHE A O 1
ATOM 744 N N . GLU A 1 91 ? -3.324 -4.014 -6.188 1.00 97.62 91 GLU A N 1
ATOM 745 C CA . GLU A 1 91 ? -4.507 -3.468 -6.883 1.00 97.62 91 GLU A CA 1
ATOM 746 C C . GLU A 1 91 ? -5.195 -4.481 -7.821 1.00 97.62 91 GLU A C 1
ATOM 748 O O . GLU A 1 91 ? -6.354 -4.293 -8.184 1.00 97.62 91 GLU A O 1
ATOM 753 N N . ILE A 1 92 ? -4.499 -5.551 -8.225 1.00 97.62 92 ILE A N 1
ATOM 754 C CA . ILE A 1 92 ? -5.066 -6.649 -9.030 1.00 97.62 92 ILE A CA 1
ATOM 755 C C . ILE A 1 92 ? -5.290 -7.931 -8.216 1.00 97.62 92 ILE A C 1
ATOM 757 O O . ILE A 1 92 ? -5.564 -8.974 -8.805 1.00 97.62 92 ILE A O 1
ATOM 761 N N . GLU A 1 93 ? -5.157 -7.848 -6.888 1.00 97.50 93 GLU A N 1
ATOM 762 C CA . GLU A 1 93 ? -5.337 -8.951 -5.933 1.00 97.50 93 GLU A CA 1
ATOM 763 C C . GLU A 1 93 ? -4.399 -10.159 -6.161 1.00 97.50 93 GLU A C 1
ATOM 765 O O . GLU A 1 93 ? -4.687 -11.277 -5.733 1.00 97.50 93 GLU A O 1
ATOM 770 N N . ASP A 1 94 ? -3.232 -9.951 -6.785 1.00 98.31 94 ASP A N 1
ATOM 771 C CA . ASP A 1 94 ? -2.186 -10.980 -6.904 1.00 98.31 94 ASP A CA 1
ATOM 772 C C . ASP A 1 94 ? -1.329 -11.012 -5.627 1.00 98.31 94 ASP A C 1
ATOM 774 O O . ASP A 1 94 ? -0.190 -10.532 -5.570 1.00 98.31 94 ASP A O 1
ATOM 778 N N . PHE A 1 95 ? -1.915 -11.541 -4.552 1.00 98.38 95 PHE A N 1
ATOM 779 C CA . PHE A 1 95 ? -1.304 -11.535 -3.222 1.00 98.38 95 PHE A CA 1
ATOM 780 C C . PHE A 1 95 ? -0.025 -12.378 -3.128 1.00 98.38 95 PHE A C 1
ATOM 782 O O . PHE A 1 95 ? 0.878 -12.037 -2.359 1.00 98.38 95 PHE A O 1
ATOM 789 N N . GLU A 1 96 ? 0.108 -13.428 -3.942 1.00 98.31 96 GLU A N 1
ATOM 790 C CA . GLU A 1 96 ? 1.348 -14.205 -4.029 1.00 98.31 96 GLU A CA 1
ATOM 791 C C . GLU A 1 96 ? 2.499 -13.332 -4.548 1.00 98.31 96 GLU A C 1
ATOM 793 O O . GLU A 1 96 ? 3.589 -13.314 -3.961 1.00 98.31 96 GLU A O 1
ATOM 798 N N . LYS A 1 97 ? 2.257 -12.539 -5.602 1.00 98.62 97 LYS A N 1
ATOM 799 C CA . LYS A 1 97 ? 3.246 -11.582 -6.117 1.00 98.62 97 LYS A CA 1
ATOM 800 C C . LYS A 1 97 ? 3.495 -10.418 -5.165 1.00 98.62 97 LYS A C 1
ATOM 802 O O . LYS A 1 97 ? 4.644 -9.984 -5.059 1.00 98.62 97 LYS A O 1
ATOM 807 N N . VAL A 1 98 ? 2.477 -9.935 -4.447 1.00 98.81 98 VAL A N 1
ATOM 808 C CA . VAL A 1 98 ? 2.659 -8.922 -3.388 1.00 98.81 98 VAL A CA 1
ATOM 809 C C . VAL A 1 98 ? 3.676 -9.413 -2.360 1.00 98.81 98 VAL A C 1
ATOM 811 O O . VAL A 1 98 ? 4.656 -8.717 -2.093 1.00 98.81 98 VAL A O 1
ATOM 814 N N . ILE A 1 99 ? 3.490 -10.629 -1.840 1.00 98.81 99 ILE A N 1
ATOM 815 C CA . ILE A 1 99 ? 4.411 -11.251 -0.880 1.00 98.81 99 ILE A CA 1
ATOM 816 C C . ILE A 1 99 ? 5.802 -11.399 -1.494 1.00 98.81 99 ILE A C 1
ATOM 818 O O . ILE A 1 99 ? 6.784 -10.954 -0.902 1.00 98.81 99 ILE A O 1
ATOM 822 N N . PHE A 1 100 ? 5.894 -11.957 -2.703 1.00 98.62 100 PHE A N 1
ATOM 823 C CA . PHE A 1 100 ? 7.170 -12.171 -3.384 1.00 98.62 100 PHE A CA 1
ATOM 824 C C . PHE A 1 100 ? 7.999 -10.888 -3.528 1.00 98.62 100 PHE A C 1
ATOM 826 O O . PHE A 1 100 ? 9.203 -10.903 -3.267 1.00 98.62 100 PHE A O 1
ATOM 833 N N . TYR A 1 101 ? 7.382 -9.777 -3.940 1.00 98.62 101 TYR A N 1
ATOM 834 C CA . TYR A 1 101 ? 8.096 -8.511 -4.115 1.00 98.62 101 TYR A CA 1
ATOM 835 C C . TYR A 1 101 ? 8.351 -7.780 -2.793 1.00 98.62 101 TYR A C 1
ATOM 837 O O . TYR A 1 101 ? 9.415 -7.176 -2.644 1.00 98.62 101 TYR A O 1
ATOM 845 N N . ALA A 1 102 ? 7.446 -7.877 -1.814 1.00 98.56 102 ALA A N 1
ATOM 846 C CA . ALA A 1 102 ? 7.642 -7.293 -0.488 1.00 98.56 102 ALA A CA 1
ATOM 847 C C . ALA A 1 102 ? 8.823 -7.940 0.248 1.00 98.56 102 ALA A C 1
ATOM 849 O O . ALA A 1 102 ? 9.657 -7.238 0.818 1.00 98.56 102 ALA A O 1
ATOM 850 N N . GLU A 1 103 ? 8.968 -9.264 0.157 1.00 98.31 103 GLU A N 1
ATOM 851 C CA . GLU A 1 103 ? 10.083 -10.023 0.741 1.00 98.31 103 GLU A CA 1
ATOM 852 C C . GLU A 1 103 ? 11.465 -9.522 0.289 1.00 98.31 103 GLU A C 1
ATOM 854 O O . GLU A 1 103 ? 12.424 -9.555 1.061 1.00 98.31 103 GLU A O 1
ATOM 859 N N . LYS A 1 104 ? 11.572 -8.982 -0.931 1.00 97.75 104 LYS A N 1
ATOM 860 C CA . LYS A 1 104 ? 12.828 -8.428 -1.464 1.00 97.75 104 LYS A CA 1
ATOM 861 C C . LYS A 1 104 ? 13.231 -7.100 -0.826 1.00 97.75 104 LYS A C 1
ATOM 863 O O . LYS A 1 104 ? 14.407 -6.752 -0.857 1.00 97.75 104 LYS A O 1
ATOM 868 N N . ILE A 1 105 ? 12.270 -6.353 -0.285 1.00 97.75 105 ILE A N 1
ATOM 869 C CA . ILE A 1 105 ? 12.481 -5.001 0.253 1.00 97.75 105 ILE A CA 1
ATOM 870 C C . ILE A 1 105 ? 12.192 -4.891 1.751 1.00 97.75 105 ILE A C 1
ATOM 872 O O . ILE A 1 105 ? 12.524 -3.872 2.347 1.00 97.75 105 ILE A O 1
ATOM 876 N N . LYS A 1 106 ? 11.640 -5.928 2.397 1.00 97.31 106 LYS A N 1
ATOM 877 C CA . LYS A 1 106 ? 11.189 -5.851 3.798 1.00 97.31 106 LYS A CA 1
ATOM 878 C C . LYS A 1 106 ? 12.283 -5.556 4.825 1.00 97.31 106 LYS A C 1
ATOM 880 O O . LYS A 1 106 ? 11.997 -5.073 5.914 1.00 97.31 106 LYS A O 1
ATOM 885 N N . ALA A 1 107 ? 13.539 -5.856 4.491 1.00 97.12 107 ALA A N 1
ATOM 886 C CA . ALA A 1 107 ? 14.688 -5.566 5.348 1.00 97.12 107 ALA A CA 1
ATOM 887 C C . ALA A 1 107 ? 15.126 -4.089 5.294 1.00 97.12 107 ALA A C 1
ATOM 889 O O . ALA A 1 107 ? 15.968 -3.671 6.090 1.00 97.12 107 ALA A O 1
ATOM 890 N N . LEU A 1 108 ? 14.592 -3.307 4.350 1.00 96.81 108 LEU A N 1
ATOM 891 C CA . LEU A 1 108 ? 14.962 -1.912 4.158 1.00 96.81 108 LEU A CA 1
ATOM 892 C C . LEU A 1 108 ? 14.256 -1.006 5.181 1.00 96.81 108 LEU A C 1
ATOM 894 O O . LEU A 1 108 ? 13.064 -1.189 5.440 1.00 96.81 108 LEU A O 1
ATOM 898 N N . PRO A 1 109 ? 14.938 0.008 5.743 1.00 95.88 109 PRO A N 1
ATOM 899 C CA . PRO A 1 109 ? 14.321 0.940 6.686 1.00 95.88 109 PRO A CA 1
ATOM 900 C C . PRO A 1 109 ? 13.082 1.654 6.133 1.00 95.88 109 PRO A C 1
ATOM 902 O O . PRO A 1 109 ? 12.121 1.856 6.871 1.00 95.88 109 PRO A O 1
ATOM 905 N N . GLU A 1 110 ? 13.083 2.006 4.845 1.00 93.88 110 GLU A N 1
ATOM 906 C CA . GLU A 1 110 ? 11.966 2.667 4.163 1.00 93.88 110 GLU A CA 1
ATOM 907 C C . GLU A 1 110 ? 10.723 1.785 3.998 1.00 93.88 110 GLU A C 1
ATOM 909 O O . GLU A 1 110 ? 9.646 2.313 3.738 1.00 93.88 110 GLU A O 1
ATOM 914 N N . PHE A 1 111 ? 10.843 0.464 4.171 1.00 96.44 111 PHE A N 1
ATOM 915 C CA . PHE A 1 111 ? 9.687 -0.431 4.183 1.00 96.44 111 PHE A CA 1
ATOM 916 C C . PHE A 1 111 ? 8.870 -0.270 5.466 1.00 96.44 111 PHE A C 1
ATOM 918 O O . PHE A 1 111 ? 7.656 -0.464 5.455 1.00 96.44 111 PHE A O 1
ATOM 925 N N . LYS A 1 112 ? 9.501 0.121 6.577 1.00 95.06 112 LYS A N 1
ATOM 926 C CA . LYS A 1 112 ? 8.823 0.208 7.868 1.00 95.06 112 LYS A CA 1
ATOM 927 C C . LYS A 1 112 ? 7.748 1.302 7.866 1.00 95.06 112 LYS A C 1
ATOM 929 O O . LYS A 1 112 ? 8.044 2.457 7.570 1.00 95.06 112 LYS A O 1
ATOM 934 N N . ALA A 1 113 ? 6.533 0.950 8.284 1.00 93.00 113 ALA A N 1
ATOM 935 C CA . ALA A 1 113 ? 5.347 1.808 8.292 1.00 93.00 113 ALA A CA 1
ATOM 936 C C . ALA A 1 113 ? 5.025 2.418 6.911 1.00 93.00 113 ALA A C 1
ATOM 938 O O . ALA A 1 113 ? 4.500 3.530 6.818 1.00 93.00 113 ALA A O 1
ATOM 939 N N . SER A 1 114 ? 5.378 1.704 5.839 1.00 95.19 114 SER A N 1
ATOM 940 C CA . SER A 1 114 ? 5.106 2.096 4.455 1.00 95.19 114 SER A CA 1
ATOM 941 C C . SER A 1 114 ? 3.785 1.518 3.946 1.00 95.19 114 SER A C 1
ATOM 943 O O . SER A 1 114 ? 3.212 0.595 4.535 1.00 95.19 114 SER A O 1
ATOM 945 N N . LYS A 1 115 ? 3.323 2.022 2.795 1.00 95.31 115 LYS A N 1
ATOM 946 C CA . LYS A 1 115 ? 2.175 1.437 2.092 1.00 95.31 115 LYS A CA 1
ATOM 947 C C . LYS A 1 115 ? 2.479 -0.000 1.654 1.00 95.31 115 LYS A C 1
ATOM 949 O O . LYS A 1 115 ? 1.588 -0.842 1.666 1.00 95.31 115 LYS A O 1
ATOM 954 N N . GLU A 1 116 ? 3.726 -0.297 1.302 1.00 97.75 116 GLU A N 1
ATOM 955 C CA . GLU A 1 116 ? 4.175 -1.625 0.889 1.00 97.75 116 GLU A CA 1
ATOM 956 C C . GLU A 1 116 ? 4.103 -2.639 2.031 1.00 97.75 116 GLU A C 1
ATOM 958 O O . GLU A 1 116 ? 3.619 -3.749 1.817 1.00 97.75 116 GLU A O 1
ATOM 963 N N . GLN A 1 117 ? 4.510 -2.257 3.246 1.00 98.19 117 GLN A N 1
ATOM 964 C CA . GLN A 1 117 ? 4.358 -3.110 4.432 1.00 98.19 117 GLN A CA 1
ATOM 965 C C . GLN A 1 117 ? 2.887 -3.365 4.750 1.00 98.19 117 GLN A C 1
ATOM 967 O O . GLN A 1 117 ? 2.507 -4.487 5.080 1.00 98.19 117 GLN A O 1
ATOM 972 N N . PHE A 1 118 ? 2.046 -2.346 4.590 1.00 98.06 118 PHE A N 1
ATOM 973 C CA . PHE A 1 118 ? 0.611 -2.499 4.770 1.00 98.06 118 PHE A CA 1
ATOM 974 C C . PHE A 1 118 ? 0.002 -3.479 3.747 1.00 98.06 118 PHE A C 1
ATOM 976 O O . PHE A 1 118 ? -0.707 -4.410 4.129 1.00 98.06 118 PHE A O 1
ATOM 983 N N . CYS A 1 119 ? 0.351 -3.345 2.461 1.00 98.38 119 CYS A N 1
ATOM 984 C CA . CYS A 1 119 ? -0.067 -4.283 1.410 1.00 98.38 119 CYS A CA 1
ATOM 985 C C . CYS A 1 119 ? 0.441 -5.708 1.683 1.00 98.38 119 CYS A C 1
ATOM 987 O O . CYS A 1 119 ? -0.293 -6.672 1.481 1.00 98.38 119 CYS A O 1
ATOM 989 N N . TYR A 1 120 ? 1.677 -5.845 2.172 1.00 98.69 120 TYR A N 1
ATOM 990 C CA . TYR A 1 120 ? 2.259 -7.128 2.562 1.00 98.69 120 TYR A CA 1
ATOM 991 C C . TYR A 1 120 ? 1.476 -7.793 3.700 1.00 98.69 120 TYR A C 1
ATOM 993 O O . TYR A 1 120 ? 1.149 -8.973 3.600 1.00 98.69 120 TYR A O 1
ATOM 1001 N N . GLY A 1 121 ? 1.096 -7.036 4.733 1.00 98.44 121 GLY A N 1
ATOM 1002 C CA . GLY A 1 121 ? 0.254 -7.534 5.823 1.00 98.44 121 GLY A CA 1
ATOM 1003 C C . GLY A 1 121 ? -1.110 -8.040 5.342 1.00 98.44 121 GLY A C 1
ATOM 1004 O O . GLY A 1 121 ? -1.518 -9.144 5.701 1.00 98.44 121 GLY A O 1
ATOM 1005 N N . LEU A 1 122 ? -1.785 -7.290 4.466 1.00 98.31 122 LEU A N 1
ATOM 1006 C CA . LEU A 1 122 ? -3.065 -7.715 3.883 1.00 98.31 122 LEU A CA 1
ATOM 1007 C C . LEU A 1 122 ? -2.911 -8.941 2.966 1.00 98.31 122 LEU A C 1
ATOM 1009 O O . LEU A 1 122 ? -3.753 -9.838 2.976 1.00 98.31 122 LEU A O 1
ATOM 1013 N N . ALA A 1 123 ? -1.814 -9.030 2.213 1.00 98.56 123 ALA A N 1
ATOM 1014 C CA . ALA A 1 123 ? -1.523 -10.207 1.401 1.00 98.56 123 ALA A CA 1
ATOM 1015 C C . ALA A 1 123 ? -1.265 -11.451 2.268 1.00 98.56 123 ALA A C 1
ATOM 1017 O O . ALA A 1 123 ? -1.795 -12.519 1.969 1.00 98.56 123 ALA A O 1
ATOM 1018 N N . LEU A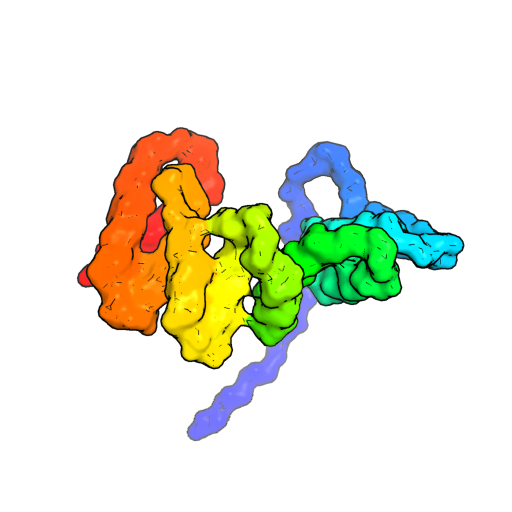 1 124 ? -0.538 -11.321 3.382 1.00 98.56 124 LEU A N 1
ATOM 1019 C CA . LEU A 1 124 ? -0.361 -12.406 4.354 1.00 98.56 124 LEU A CA 1
ATOM 1020 C C . LEU A 1 124 ? -1.700 -12.869 4.941 1.00 98.56 124 LEU A C 1
ATOM 1022 O O . LEU A 1 124 ? -1.940 -14.072 5.047 1.00 98.56 124 LEU A O 1
ATOM 1026 N N . GLN A 1 125 ? -2.597 -11.932 5.263 1.00 97.69 125 GLN A N 1
ATOM 1027 C CA . GLN A 1 125 ? -3.949 -12.261 5.720 1.00 97.69 125 GLN A CA 1
ATOM 1028 C C . GLN A 1 125 ? -4.698 -13.086 4.666 1.00 97.69 125 GLN A C 1
ATOM 1030 O O . GLN A 1 125 ? -5.315 -14.093 5.010 1.00 97.69 125 GLN A O 1
ATOM 1035 N N . SER A 1 126 ? -4.618 -12.693 3.390 1.00 96.44 126 SER A N 1
ATOM 1036 C CA . SER A 1 126 ? -5.331 -13.367 2.294 1.00 96.44 126 SER A CA 1
ATOM 1037 C C . SER A 1 126 ? -4.939 -14.842 2.121 1.00 96.44 126 SER A C 1
ATOM 1039 O O . SER A 1 126 ? -5.775 -15.653 1.726 1.00 96.44 126 SER A O 1
ATOM 1041 N N . ILE A 1 127 ? -3.698 -15.204 2.472 1.00 96.06 127 ILE A N 1
ATOM 1042 C CA . ILE A 1 127 ? -3.190 -16.583 2.411 1.00 96.06 127 ILE A CA 1
ATOM 1043 C C . ILE A 1 127 ? -3.277 -17.322 3.758 1.00 96.06 127 ILE A C 1
ATOM 1045 O O . ILE A 1 127 ? -2.793 -18.446 3.877 1.00 96.06 127 ILE A O 1
ATOM 1049 N N . GLY A 1 128 ? -3.891 -16.711 4.777 1.00 96.44 128 GLY A N 1
ATOM 1050 C CA . GLY A 1 128 ? -4.121 -17.322 6.090 1.00 96.44 128 GLY A CA 1
ATOM 1051 C C . GLY A 1 128 ? -2.963 -17.199 7.086 1.00 96.44 128 GLY A C 1
ATOM 1052 O O . GLY A 1 128 ? -3.019 -17.792 8.162 1.00 96.44 128 GLY A O 1
ATOM 1053 N N . GLU A 1 129 ? -1.929 -16.410 6.789 1.00 97.44 129 GLU A N 1
ATOM 1054 C CA . GLU A 1 129 ? -0.785 -16.160 7.680 1.00 97.44 129 GLU A CA 1
ATOM 1055 C C . GLU A 1 129 ? -1.112 -15.056 8.706 1.00 97.44 129 GLU A C 1
ATOM 1057 O O . GLU A 1 129 ? -0.464 -14.009 8.764 1.00 97.44 129 GLU A O 1
ATOM 1062 N N . ILE A 1 130 ? -2.154 -15.282 9.515 1.00 97.31 130 ILE A N 1
ATOM 1063 C CA . ILE A 1 130 ? -2.818 -14.250 10.335 1.00 97.31 130 ILE A CA 1
ATOM 1064 C C . ILE A 1 130 ? -1.887 -13.597 11.369 1.00 97.31 130 ILE A C 1
ATOM 1066 O O . ILE A 1 130 ? -1.889 -12.376 11.509 1.00 97.31 130 ILE A O 1
ATOM 1070 N N . GLU A 1 131 ? -1.057 -14.373 12.073 1.00 96.75 131 GLU A N 1
ATOM 1071 C CA . GLU A 1 131 ? -0.142 -13.824 13.091 1.00 96.75 131 GLU A CA 1
ATOM 1072 C C . GLU A 1 131 ? 0.912 -12.886 12.476 1.00 96.75 131 GLU A C 1
ATOM 1074 O O . GLU A 1 131 ? 1.248 -11.835 13.034 1.00 96.75 131 GLU A O 1
ATOM 1079 N N . LYS A 1 132 ? 1.420 -13.251 11.291 1.00 97.81 132 LYS A N 1
ATOM 1080 C CA . LYS A 1 132 ? 2.363 -12.415 10.541 1.00 97.81 132 LYS A CA 1
ATOM 1081 C C . LYS A 1 132 ? 1.656 -11.177 10.006 1.00 97.81 132 LYS A C 1
ATOM 1083 O O . LYS A 1 132 ? 2.171 -10.078 10.179 1.00 97.81 132 LYS A O 1
ATOM 1088 N N . ALA A 1 133 ? 0.464 -11.344 9.431 1.00 98.19 133 ALA A N 1
ATOM 1089 C CA . ALA A 1 133 ? -0.351 -10.242 8.934 1.00 98.19 133 ALA A CA 1
ATOM 1090 C C . ALA A 1 133 ? -0.562 -9.174 10.010 1.00 98.19 133 ALA A C 1
ATOM 1092 O O . ALA A 1 133 ? -0.266 -8.005 9.784 1.00 98.19 133 ALA A O 1
ATOM 1093 N N . GLU A 1 134 ? -0.976 -9.576 11.211 1.00 97.75 134 GLU A N 1
ATOM 1094 C CA . GLU A 1 134 ? -1.179 -8.651 12.323 1.00 97.75 134 GLU A CA 1
ATOM 1095 C C . GLU A 1 134 ? 0.092 -7.865 12.674 1.00 97.75 134 GLU A C 1
ATOM 1097 O O . GLU A 1 134 ? 0.036 -6.653 12.887 1.00 97.75 134 GLU A O 1
ATOM 1102 N N . THR A 1 135 ? 1.241 -8.547 12.724 1.00 97.31 135 THR A N 1
ATOM 1103 C CA . THR A 1 135 ? 2.538 -7.926 13.034 1.00 97.31 135 THR A CA 1
ATOM 1104 C C . THR A 1 135 ? 2.885 -6.834 12.023 1.00 97.31 135 THR A C 1
ATOM 1106 O O . THR A 1 135 ? 3.306 -5.741 12.410 1.00 97.31 135 THR A O 1
ATOM 1109 N N . GLU A 1 136 ? 2.672 -7.108 10.737 1.00 97.88 136 GLU A N 1
ATOM 1110 C CA . GLU A 1 136 ? 2.951 -6.163 9.658 1.00 97.88 136 GLU A CA 1
ATOM 1111 C C . GLU A 1 136 ? 1.937 -5.011 9.635 1.00 97.88 136 GLU A C 1
ATOM 1113 O O . GLU A 1 136 ? 2.334 -3.847 9.558 1.00 97.88 136 GLU A O 1
ATOM 1118 N N . LEU A 1 137 ? 0.638 -5.295 9.780 1.00 97.56 137 LEU A N 1
ATOM 1119 C CA . LEU A 1 137 ? -0.420 -4.277 9.742 1.00 97.56 137 LEU A CA 1
ATOM 1120 C C . LEU A 1 137 ? -0.327 -3.302 10.920 1.00 97.56 137 LEU A C 1
ATOM 1122 O O . LEU A 1 137 ? -0.507 -2.100 10.734 1.00 97.56 137 LEU A O 1
ATOM 1126 N N . LYS A 1 138 ? 0.031 -3.782 12.117 1.00 96.69 138 LYS A N 1
ATOM 1127 C CA . LYS A 1 138 ? 0.216 -2.944 13.316 1.00 96.69 138 LYS A CA 1
ATOM 1128 C C . LYS A 1 138 ? 1.232 -1.820 13.129 1.00 96.69 138 LYS A C 1
ATOM 1130 O O . LYS A 1 138 ? 1.134 -0.792 13.792 1.00 96.69 138 LYS A O 1
ATOM 1135 N N . SER A 1 139 ? 2.201 -1.990 12.230 1.00 94.44 139 SER A N 1
ATOM 1136 C CA . SER A 1 139 ? 3.238 -0.985 11.967 1.00 94.44 139 SER A CA 1
ATOM 1137 C C . SER A 1 139 ? 2.692 0.345 11.432 1.00 94.44 139 SER A C 1
ATOM 1139 O O . SER A 1 139 ? 3.353 1.375 11.583 1.00 94.44 139 SER A O 1
ATOM 1141 N N . ILE A 1 140 ? 1.504 0.325 10.815 1.00 88.19 140 ILE A N 1
ATOM 1142 C CA . ILE A 1 140 ? 0.879 1.500 10.203 1.00 88.19 140 ILE A CA 1
ATOM 1143 C C . ILE A 1 140 ? 0.129 2.363 11.223 1.00 88.19 140 ILE A C 1
ATOM 1145 O O . ILE A 1 140 ? -0.195 3.516 10.919 1.00 88.19 140 ILE A O 1
ATOM 1149 N N . ASP A 1 141 ? -0.159 1.812 12.408 1.00 95.00 141 ASP A N 1
ATOM 1150 C CA . ASP A 1 141 ? -0.962 2.473 13.427 1.00 95.00 141 ASP A CA 1
ATOM 1151 C C . ASP A 1 141 ? -0.192 3.637 14.045 1.00 95.00 141 ASP A C 1
ATOM 1153 O O . ASP A 1 141 ? 0.728 3.484 14.853 1.00 95.00 141 ASP A O 1
ATOM 1157 N N . ARG A 1 142 ? -0.554 4.836 13.597 1.00 94.25 142 ARG A N 1
ATOM 1158 C CA . ARG A 1 142 ? 0.050 6.079 14.042 1.00 94.25 142 ARG A CA 1
ATOM 1159 C C . ARG A 1 142 ? -1.031 7.151 14.179 1.00 94.25 142 ARG A C 1
ATOM 1161 O O . ARG A 1 142 ? -1.695 7.460 13.180 1.00 94.25 142 ARG A O 1
ATOM 1168 N N . PRO A 1 143 ? -1.145 7.789 15.359 1.00 94.00 143 PRO A N 1
ATOM 1169 C CA . PRO A 1 143 ? -2.122 8.840 15.597 1.00 94.00 143 PRO A CA 1
ATOM 1170 C C . PRO A 1 143 ? -2.066 9.953 14.554 1.00 94.00 143 PRO A C 1
ATOM 1172 O O . PRO A 1 143 ? -0.986 10.359 14.106 1.00 94.00 143 PRO A O 1
ATOM 1175 N N . TYR A 1 144 ? -3.235 10.474 14.198 1.00 93.25 144 TYR A N 1
ATOM 1176 C CA . TYR A 1 144 ? -3.435 11.550 13.227 1.00 93.25 144 TYR A CA 1
ATOM 1177 C C . TYR A 1 144 ? -2.927 11.265 11.803 1.00 93.25 144 TYR A C 1
ATOM 1179 O O . TYR A 1 144 ? -2.740 12.197 11.013 1.00 93.25 144 TYR A O 1
ATOM 1187 N N . SER A 1 145 ? -2.720 9.997 11.447 1.00 93.38 145 SER A N 1
ATOM 1188 C CA . SER A 1 145 ? -2.236 9.577 10.128 1.00 93.38 145 SER A CA 1
ATOM 1189 C C . SER A 1 145 ? -2.873 8.264 9.677 1.00 93.38 145 SER A C 1
ATOM 1191 O O . SER A 1 145 ? -3.564 7.616 10.455 1.00 93.38 145 SER A O 1
ATOM 1193 N N . ASN A 1 146 ? -2.660 7.899 8.408 1.00 94.62 146 ASN A N 1
ATOM 1194 C CA . ASN A 1 146 ? -3.004 6.583 7.855 1.00 94.62 146 ASN A CA 1
ATOM 1195 C C . ASN A 1 146 ? -4.457 6.148 8.111 1.00 94.62 146 ASN A C 1
ATOM 1197 O O . ASN A 1 146 ? -4.723 4.989 8.393 1.00 94.62 146 ASN A O 1
ATOM 1201 N N . TYR A 1 147 ? -5.415 7.081 8.084 1.00 96.44 147 TYR A N 1
ATOM 1202 C CA . TYR A 1 147 ? -6.786 6.801 8.525 1.00 96.44 147 TYR A CA 1
ATOM 1203 C C . TYR A 1 147 ? -7.434 5.631 7.779 1.00 96.44 147 TYR A C 1
ATOM 1205 O O . TYR A 1 147 ? -8.170 4.859 8.386 1.00 96.44 147 TYR A O 1
ATOM 1213 N N . SER A 1 148 ? -7.182 5.508 6.473 1.00 95.94 148 SER A N 1
ATOM 1214 C CA . SER A 1 148 ? -7.723 4.411 5.666 1.00 95.94 148 SER A CA 1
ATOM 1215 C C . SER A 1 148 ? -7.109 3.074 6.074 1.00 95.94 148 SER A C 1
ATOM 1217 O O . SER A 1 148 ? -7.831 2.114 6.302 1.00 95.94 148 SER A O 1
ATOM 1219 N N . GLU A 1 149 ? -5.792 3.030 6.245 1.00 96.44 149 GLU A N 1
ATOM 1220 C CA . GLU A 1 149 ? -5.057 1.837 6.659 1.00 96.44 149 GLU A CA 1
ATOM 1221 C C . GLU A 1 149 ? -5.388 1.437 8.107 1.00 96.44 149 GLU A C 1
ATOM 1223 O O . GLU A 1 149 ? -5.550 0.258 8.407 1.00 96.44 149 GLU A O 1
ATOM 1228 N N . ARG A 1 150 ? -5.570 2.411 9.007 1.00 97.75 150 ARG A N 1
ATOM 1229 C CA . ARG A 1 150 ? -6.003 2.179 10.395 1.00 97.75 150 ARG A CA 1
ATOM 1230 C C . ARG A 1 150 ? -7.434 1.645 10.464 1.00 97.75 150 ARG A C 1
ATOM 1232 O O . ARG A 1 150 ? -7.716 0.787 11.294 1.00 97.75 150 ARG A O 1
ATOM 1239 N N . LEU A 1 151 ? -8.333 2.101 9.587 1.00 98.25 151 LEU A N 1
ATOM 1240 C CA . LEU A 1 151 ? -9.671 1.514 9.461 1.00 98.25 151 LEU A CA 1
ATOM 1241 C C . LEU A 1 151 ? -9.588 0.043 9.026 1.00 98.25 151 LEU A C 1
ATOM 1243 O O . LEU A 1 151 ? -10.258 -0.803 9.610 1.00 98.25 151 LEU A O 1
ATOM 1247 N N . GLU A 1 152 ? -8.753 -0.279 8.042 1.00 97.81 152 GLU A N 1
ATOM 1248 C CA . GLU A 1 152 ? -8.543 -1.667 7.616 1.00 97.81 152 GLU A CA 1
ATOM 1249 C C . GLU A 1 152 ? -7.898 -2.530 8.719 1.00 97.81 152 GLU A C 1
ATOM 1251 O O . GLU A 1 152 ? -8.326 -3.663 8.930 1.00 97.81 152 GLU A O 1
ATOM 1256 N N . LEU A 1 153 ? -6.961 -1.990 9.511 1.00 98.19 153 LEU A N 1
ATOM 1257 C CA . LEU A 1 153 ? -6.439 -2.666 10.709 1.00 98.19 153 LEU A CA 1
ATOM 1258 C C . LEU A 1 153 ? -7.540 -2.916 11.756 1.00 98.19 153 LEU A C 1
ATOM 1260 O O . LEU A 1 153 ? -7.597 -3.988 12.357 1.00 98.19 153 LEU A O 1
ATOM 1264 N N . ALA A 1 154 ? -8.454 -1.966 11.959 1.00 98.19 154 ALA A N 1
ATOM 1265 C CA . ALA A 1 154 ? -9.581 -2.177 12.860 1.00 98.19 154 ALA A CA 1
ATOM 1266 C C . ALA A 1 154 ? -10.509 -3.293 12.356 1.00 98.19 154 ALA A C 1
ATOM 1268 O O . ALA A 1 154 ? -10.890 -4.170 13.130 1.00 98.19 154 ALA A O 1
ATOM 1269 N N . LYS A 1 155 ? -10.829 -3.316 11.055 1.00 98.06 155 LYS A N 1
ATOM 1270 C CA . LYS A 1 155 ? -11.603 -4.408 10.437 1.00 98.06 155 LYS A CA 1
ATOM 1271 C C . LYS A 1 155 ? -10.890 -5.751 10.574 1.00 98.06 155 LYS A C 1
ATOM 1273 O O . LYS A 1 155 ? -11.542 -6.749 10.882 1.00 98.06 155 LYS A O 1
ATOM 1278 N N . PHE A 1 156 ? -9.566 -5.768 10.405 1.00 97.94 156 PHE A N 1
ATOM 1279 C CA . PHE A 1 156 ? -8.746 -6.947 10.658 1.00 97.94 156 PHE A CA 1
ATOM 1280 C C . PHE A 1 156 ? -8.990 -7.471 12.077 1.00 97.94 156 PHE A C 1
ATOM 1282 O O . PHE A 1 156 ? -9.375 -8.629 12.218 1.00 97.94 156 PHE A O 1
ATOM 1289 N N . TYR A 1 157 ? -8.890 -6.630 13.110 1.00 98.12 157 TYR A N 1
ATOM 1290 C CA . TYR A 1 157 ? -9.155 -7.053 14.490 1.00 98.12 157 TYR A CA 1
ATOM 1291 C C . TYR A 1 157 ? -10.575 -7.583 14.702 1.00 98.12 157 TYR A C 1
ATOM 1293 O O . TYR A 1 157 ? -10.744 -8.659 15.278 1.00 98.12 157 TYR A O 1
ATOM 1301 N N . LEU A 1 158 ? -11.588 -6.876 14.191 1.00 97.75 158 LEU A N 1
ATOM 1302 C CA . LEU A 1 158 ? -12.990 -7.294 14.310 1.00 97.75 158 LEU A CA 1
ATOM 1303 C C . LEU A 1 158 ? -13.250 -8.658 13.652 1.00 97.75 158 LEU A C 1
ATOM 1305 O O . LEU A 1 158 ? -14.038 -9.446 14.164 1.00 97.75 158 LEU A O 1
ATOM 1309 N N . SER A 1 159 ? -12.583 -8.951 12.533 1.00 96.50 159 SER A N 1
ATOM 1310 C CA . SER A 1 1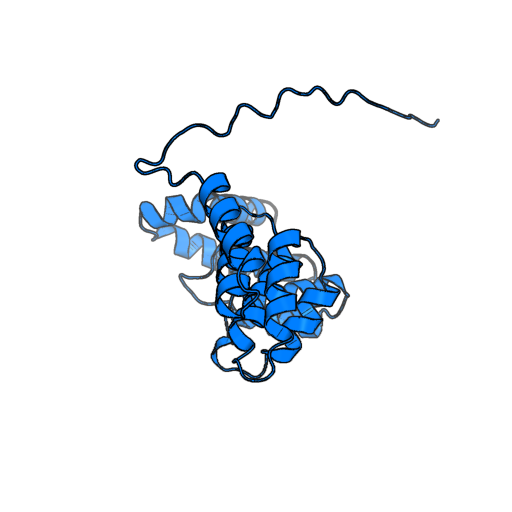59 ? -12.724 -10.229 11.816 1.00 96.50 159 SER A CA 1
ATOM 1311 C C . SER A 1 159 ? -11.967 -11.409 12.444 1.00 96.50 159 SER A C 1
ATOM 1313 O O . SER A 1 159 ? -12.189 -12.542 12.027 1.00 96.50 159 SER A O 1
ATOM 1315 N N . HIS A 1 160 ? -11.109 -11.164 13.441 1.00 96.19 160 HIS A N 1
ATOM 1316 C CA . HIS A 1 160 ? -10.277 -12.183 14.100 1.00 96.19 160 HIS A CA 1
ATOM 1317 C C . HIS A 1 160 ? -10.499 -12.223 15.620 1.00 96.19 160 HIS A C 1
ATOM 1319 O O . HIS A 1 160 ? -9.557 -12.429 16.384 1.00 96.19 160 HIS A O 1
ATOM 1325 N N . ASP A 1 161 ? -11.739 -11.990 16.061 1.00 95.44 161 ASP A N 1
ATOM 1326 C CA . ASP A 1 161 ? -12.171 -12.064 17.465 1.00 95.44 161 ASP A CA 1
ATOM 1327 C C . ASP A 1 161 ? -11.430 -11.110 18.429 1.00 95.44 161 ASP A C 1
ATOM 1329 O O . ASP A 1 161 ? -11.479 -11.278 19.649 1.00 95.44 161 ASP A O 1
ATOM 1333 N N . LYS A 1 162 ? -10.782 -10.058 17.907 1.00 97.12 162 LYS A N 1
ATOM 1334 C CA . LYS A 1 162 ? -10.140 -8.991 18.696 1.00 97.12 162 LYS A CA 1
ATOM 1335 C C . LYS A 1 162 ? -11.021 -7.750 18.760 1.00 97.12 162 LYS A C 1
ATOM 1337 O O . LYS A 1 162 ? -10.601 -6.639 18.442 1.00 97.12 162 LYS A O 1
ATOM 1342 N N . THR A 1 163 ? -12.278 -7.948 19.150 1.00 96.94 163 THR A N 1
ATOM 1343 C CA . THR A 1 163 ? -13.301 -6.895 19.109 1.00 96.94 163 THR A CA 1
ATOM 1344 C C . THR A 1 163 ? -12.923 -5.669 19.937 1.00 96.94 163 THR A C 1
ATOM 1346 O O . THR A 1 163 ? -13.131 -4.552 19.478 1.00 96.94 163 THR A O 1
ATOM 1349 N N . GLU A 1 164 ? -12.318 -5.863 21.114 1.00 97.88 164 GLU A N 1
ATOM 1350 C CA . GLU A 1 164 ? -11.871 -4.761 21.980 1.00 97.88 164 GLU A CA 1
ATOM 1351 C C . GLU A 1 164 ? -10.802 -3.892 21.297 1.00 97.88 164 GLU A C 1
ATOM 1353 O O . GLU A 1 164 ? -10.940 -2.669 21.263 1.00 97.88 164 GLU A O 1
ATOM 1358 N N . ASP A 1 165 ? -9.787 -4.512 20.683 1.00 97.69 165 ASP A N 1
ATOM 1359 C CA . ASP A 1 165 ? -8.724 -3.805 19.951 1.00 97.69 165 ASP A CA 1
ATOM 1360 C C . ASP A 1 165 ? -9.291 -3.053 18.735 1.00 97.69 165 ASP A C 1
ATOM 1362 O O . ASP A 1 165 ? -8.963 -1.889 18.489 1.00 97.69 165 ASP A O 1
ATOM 1366 N N . GLY A 1 166 ? -10.182 -3.709 17.982 1.00 98.12 166 GLY A N 1
ATOM 1367 C CA . GLY A 1 166 ? -10.858 -3.114 16.830 1.00 98.12 166 GLY A CA 1
ATOM 1368 C C . GLY A 1 166 ? -11.720 -1.915 17.219 1.00 98.12 166 GLY A C 1
ATOM 1369 O O . GLY A 1 166 ? -11.618 -0.854 16.600 1.00 98.12 166 GLY A O 1
ATOM 1370 N N . GLN A 1 167 ? -12.532 -2.052 18.268 1.00 98.50 167 GLN A N 1
ATOM 1371 C CA . GLN A 1 167 ? -13.370 -0.970 18.777 1.00 98.50 167 GLN A CA 1
ATOM 1372 C C . GLN A 1 167 ? -12.526 0.206 19.280 1.00 98.50 167 GLN A C 1
ATOM 1374 O O . GLN A 1 167 ? -12.805 1.346 18.909 1.00 98.50 167 GLN A O 1
ATOM 1379 N N . ALA A 1 168 ? -11.476 -0.057 20.064 1.00 98.38 168 ALA A N 1
ATOM 1380 C CA . ALA A 1 168 ? -10.600 0.985 20.595 1.00 98.38 168 ALA A CA 1
ATOM 1381 C C . ALA A 1 168 ? -9.969 1.829 19.474 1.00 98.38 168 ALA A C 1
ATOM 1383 O O . ALA A 1 168 ? -9.995 3.061 19.534 1.00 98.38 168 ALA A O 1
ATOM 1384 N N . LEU A 1 169 ? -9.481 1.183 18.409 1.00 98.38 169 LEU A N 1
ATOM 1385 C CA . LEU A 1 169 ? -8.897 1.879 17.260 1.00 98.38 169 LEU A CA 1
ATOM 1386 C C . LEU A 1 169 ? -9.940 2.706 16.487 1.00 98.38 169 LEU A C 1
ATOM 1388 O O . LEU A 1 169 ? -9.664 3.838 16.082 1.00 98.38 169 LEU A O 1
ATOM 1392 N N . LEU A 1 170 ? -11.160 2.189 16.306 1.00 98.62 170 LEU A N 1
ATOM 1393 C CA . LEU A 1 170 ? -12.251 2.941 15.670 1.00 98.62 170 LEU A CA 1
ATOM 1394 C C . LEU A 1 170 ? -12.657 4.171 16.490 1.00 98.62 170 LEU A C 1
ATOM 1396 O O . LEU A 1 170 ? -12.877 5.248 15.926 1.00 98.62 170 LEU A O 1
ATOM 1400 N N . GLU A 1 171 ? -12.747 4.035 17.813 1.00 98.44 171 GLU A N 1
ATOM 1401 C CA . GLU A 1 171 ? -13.034 5.147 18.721 1.00 98.44 171 GLU A CA 1
ATOM 1402 C C . GLU A 1 171 ? -11.926 6.203 18.679 1.00 98.44 171 GLU A C 1
ATOM 1404 O O . GLU A 1 171 ? -12.222 7.402 18.652 1.00 98.44 171 GLU A O 1
ATOM 1409 N N . GLU A 1 172 ? -10.661 5.784 18.607 1.00 98.25 172 GLU A N 1
ATOM 1410 C CA . GLU A 1 172 ? -9.523 6.686 18.435 1.00 98.25 172 GLU A CA 1
ATOM 1411 C C . GLU A 1 172 ? -9.634 7.478 17.125 1.00 98.25 172 GLU A C 1
ATOM 1413 O O . GLU A 1 172 ? -9.639 8.712 17.155 1.00 98.25 172 GLU A O 1
ATOM 1418 N N . ILE A 1 173 ? -9.843 6.797 15.991 1.00 98.06 173 ILE A N 1
ATOM 1419 C CA . ILE A 1 173 ? -10.034 7.444 14.681 1.00 98.06 173 ILE A CA 1
ATOM 1420 C C . ILE A 1 173 ? -11.213 8.431 14.721 1.00 98.06 173 ILE A C 1
ATOM 1422 O O . ILE A 1 173 ? -11.103 9.566 14.242 1.00 98.06 173 ILE A O 1
ATOM 1426 N N . SER A 1 174 ? -12.345 8.026 15.307 1.00 97.81 174 SER A N 1
ATOM 1427 C CA . SER A 1 174 ? -13.535 8.876 15.441 1.00 97.81 174 SER A CA 1
ATOM 1428 C C . SER A 1 174 ? -13.253 10.124 16.287 1.00 97.81 174 SER A C 1
ATOM 1430 O O . SER A 1 174 ? -13.682 11.234 15.951 1.00 97.81 174 SER A O 1
ATOM 1432 N N . ASN A 1 175 ? -12.492 9.974 17.372 1.00 97.88 175 ASN A N 1
ATOM 1433 C CA . ASN A 1 175 ? -12.106 11.083 18.237 1.00 97.88 175 ASN A CA 1
ATOM 1434 C C . ASN A 1 175 ? -11.143 12.052 17.541 1.00 97.88 175 ASN A C 1
ATOM 1436 O O . ASN A 1 175 ? -11.362 13.264 17.609 1.00 97.88 175 ASN A O 1
ATOM 1440 N N . GLU A 1 176 ? -10.139 11.554 16.821 1.00 97.50 176 GLU A N 1
ATOM 1441 C CA . GLU A 1 176 ? -9.223 12.381 16.022 1.00 97.50 176 GLU A CA 1
ATOM 1442 C C . GLU A 1 176 ? -9.970 13.172 14.932 1.00 97.50 176 GLU A C 1
ATOM 1444 O O . GLU A 1 176 ? -9.726 14.369 14.731 1.00 97.50 176 GLU A O 1
ATOM 1449 N N . ALA A 1 177 ? -10.953 12.545 14.273 1.00 95.75 177 ALA A N 1
ATOM 1450 C CA . ALA A 1 177 ? -11.753 13.156 13.209 1.00 95.75 177 ALA A CA 1
ATOM 1451 C C . ALA A 1 177 ? -12.519 14.420 13.655 1.00 95.75 177 ALA A C 1
ATOM 1453 O O . ALA A 1 177 ? -12.767 15.333 12.846 1.00 95.75 177 ALA A O 1
ATOM 1454 N N . LYS A 1 178 ? -12.856 14.531 14.950 1.00 95.38 178 LYS A N 1
ATOM 1455 C CA . LYS A 1 178 ? -13.512 15.719 15.535 1.00 95.38 178 LYS A CA 1
ATOM 1456 C C . LYS A 1 178 ? -12.648 16.972 15.400 1.00 95.38 178 LYS A C 1
ATOM 1458 O O . LYS A 1 178 ? -13.197 18.050 15.165 1.00 95.38 178 LYS A O 1
ATOM 1463 N N . TYR A 1 179 ? -11.326 16.815 15.454 1.00 95.31 179 TYR A N 1
ATOM 1464 C CA . TYR A 1 179 ? -10.347 17.905 15.433 1.00 95.31 179 TYR A CA 1
ATOM 1465 C C . TYR A 1 179 ? -9.694 18.132 14.059 1.00 95.31 179 TYR A C 1
ATOM 1467 O O . TYR A 1 179 ? -8.853 19.018 13.912 1.00 95.31 179 TYR A O 1
ATOM 1475 N N . MET A 1 180 ? -10.087 17.378 13.028 1.00 94.31 180 MET A N 1
ATOM 1476 C CA . MET A 1 180 ? -9.568 17.568 11.672 1.00 94.31 180 MET A CA 1
ATOM 1477 C C . MET A 1 180 ? -9.911 18.938 11.077 1.00 94.31 180 MET A C 1
ATOM 1479 O O . MET A 1 180 ? -11.017 19.464 11.223 1.00 94.31 180 MET A O 1
ATOM 1483 N N . THR A 1 181 ? -8.989 19.454 10.261 1.00 95.69 181 THR A N 1
ATOM 1484 C CA . THR A 1 181 ? -9.268 20.583 9.368 1.00 95.69 181 THR A CA 1
ATOM 1485 C C . THR A 1 181 ? -10.357 20.222 8.353 1.00 95.69 181 THR A C 1
ATOM 1487 O O . THR A 1 181 ? -10.582 19.054 8.025 1.00 95.69 181 THR A O 1
ATOM 1490 N N . LYS A 1 182 ? -11.012 21.236 7.772 1.00 95.06 182 LYS A N 1
ATOM 1491 C CA . LYS A 1 182 ? -12.016 21.023 6.713 1.00 95.06 182 LYS A CA 1
ATOM 1492 C C . LYS A 1 182 ? -11.445 20.263 5.509 1.00 95.06 182 LYS A C 1
ATOM 1494 O O . LYS A 1 182 ? -12.157 19.458 4.914 1.00 95.06 182 LYS A O 1
ATOM 1499 N N . GLN A 1 183 ? -10.180 20.510 5.155 1.00 95.19 183 GLN A N 1
ATOM 1500 C CA . GLN A 1 183 ? -9.520 19.814 4.048 1.00 95.19 183 GLN A CA 1
ATOM 1501 C C . GLN A 1 183 ? -9.322 18.329 4.367 1.00 95.19 183 GLN A C 1
ATOM 1503 O O . GLN A 1 183 ? -9.732 17.493 3.564 1.00 95.19 183 GLN A O 1
ATOM 1508 N N . ASN A 1 184 ? -8.789 18.002 5.549 1.00 94.06 184 ASN A N 1
ATOM 1509 C CA . ASN A 1 184 ? -8.567 16.611 5.955 1.00 94.06 184 ASN A CA 1
ATOM 1510 C C . ASN A 1 184 ? -9.885 15.856 6.123 1.00 94.06 184 ASN A C 1
ATOM 1512 O O . ASN A 1 184 ? -10.014 14.735 5.644 1.00 94.06 184 ASN A O 1
ATOM 1516 N N . ARG A 1 185 ? -10.912 16.498 6.692 1.00 93.69 185 ARG A N 1
ATOM 1517 C CA . ARG A 1 185 ? -12.247 15.895 6.792 1.00 93.69 185 ARG A CA 1
ATOM 1518 C C . ARG A 1 185 ? -12.845 15.583 5.419 1.00 93.69 185 ARG A C 1
ATOM 1520 O O . ARG A 1 185 ? -13.539 14.584 5.271 1.00 93.69 185 ARG A O 1
ATOM 1527 N N . ARG A 1 186 ? -12.584 16.418 4.404 1.00 95.62 186 ARG A N 1
ATOM 1528 C CA . ARG A 1 186 ? -12.996 16.136 3.019 1.00 95.62 186 ARG A CA 1
ATOM 1529 C C . ARG A 1 186 ? -12.205 14.970 2.427 1.00 95.62 186 ARG A C 1
ATOM 1531 O O . ARG A 1 186 ? -12.814 14.127 1.777 1.00 95.62 186 ARG A O 1
ATOM 1538 N N . LEU A 1 187 ? -10.892 14.933 2.656 1.00 95.50 187 LEU A N 1
ATOM 1539 C CA . LEU A 1 187 ? -10.002 13.876 2.170 1.00 95.50 187 LEU A CA 1
ATOM 1540 C C . LEU A 1 187 ? -10.396 12.500 2.731 1.00 95.50 187 LEU A C 1
ATOM 1542 O O . LEU A 1 187 ? -10.570 11.561 1.963 1.00 95.50 187 LEU A O 1
ATOM 1546 N N . PHE A 1 188 ? -10.639 12.407 4.040 1.00 96.56 188 PHE A N 1
ATOM 1547 C CA . PHE A 1 188 ? -10.952 11.154 4.745 1.00 96.56 188 PHE 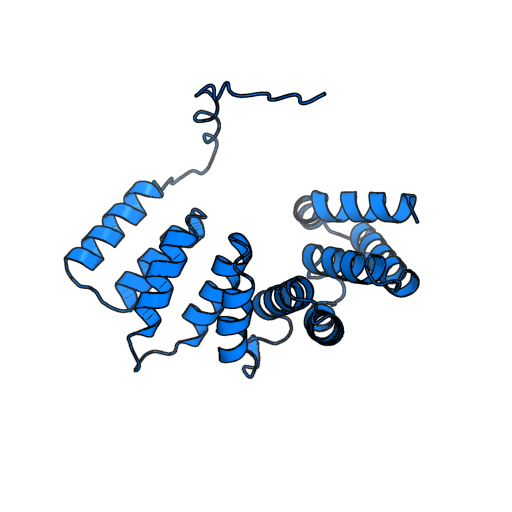A CA 1
ATOM 1548 C C . PHE A 1 188 ? -12.451 10.931 4.981 1.00 96.56 188 PHE A C 1
ATOM 1550 O O . PHE A 1 188 ? -12.845 10.143 5.838 1.00 96.56 188 PHE A O 1
ATOM 1557 N N . ARG A 1 189 ? -13.320 11.620 4.229 1.00 96.62 189 ARG A N 1
ATOM 1558 C CA . ARG A 1 189 ? -14.774 11.572 4.448 1.00 96.62 189 ARG A CA 1
ATOM 1559 C C . ARG A 1 189 ? -15.327 10.147 4.407 1.00 96.62 189 ARG A C 1
ATOM 1561 O O . ARG A 1 189 ? -16.163 9.808 5.241 1.00 96.62 189 ARG A O 1
ATOM 1568 N N . LYS A 1 190 ? -14.894 9.349 3.424 1.00 97.75 190 LYS A N 1
ATOM 1569 C CA . LYS A 1 190 ? -15.349 7.960 3.256 1.00 97.75 190 LYS A CA 1
ATOM 1570 C C . LYS A 1 190 ? -14.958 7.120 4.470 1.00 97.75 190 LYS A C 1
ATOM 1572 O O . LYS A 1 190 ? -15.838 6.567 5.113 1.00 97.75 190 LYS A O 1
ATOM 1577 N N . THR A 1 191 ? -13.679 7.162 4.836 1.00 97.75 191 THR A N 1
ATOM 1578 C CA . THR A 1 191 ? -13.116 6.475 6.002 1.00 97.75 191 THR A CA 1
ATOM 1579 C C . THR A 1 191 ? -13.870 6.810 7.288 1.00 97.75 191 THR A C 1
ATOM 1581 O O . THR A 1 191 ? -14.338 5.915 7.975 1.00 97.75 191 THR A O 1
ATOM 1584 N N . ILE A 1 192 ? -14.066 8.099 7.591 1.00 97.44 192 ILE A N 1
ATOM 1585 C CA . ILE A 1 192 ? -14.760 8.526 8.819 1.00 97.44 192 ILE A CA 1
ATOM 1586 C C . ILE A 1 192 ? -16.217 8.053 8.829 1.00 97.44 192 ILE A C 1
ATOM 1588 O O . ILE A 1 192 ? -16.713 7.603 9.857 1.00 97.44 192 ILE A O 1
ATOM 1592 N N . THR A 1 193 ? -16.900 8.139 7.683 1.00 98.19 193 THR A N 1
ATOM 1593 C CA . THR A 1 193 ? -18.294 7.684 7.571 1.00 98.19 193 THR A CA 1
ATOM 1594 C C . THR A 1 193 ? -18.403 6.194 7.889 1.00 98.19 193 THR A C 1
ATOM 1596 O O . THR A 1 193 ? -19.323 5.787 8.591 1.00 98.19 193 THR A O 1
ATOM 1599 N N . GLU A 1 194 ? -17.464 5.392 7.395 1.00 98.50 194 GLU A N 1
ATOM 1600 C CA . GLU A 1 194 ? -17.434 3.951 7.630 1.00 98.50 194 GLU A CA 1
ATOM 1601 C C . GLU A 1 194 ? -17.081 3.608 9.084 1.00 98.50 194 GLU A C 1
ATOM 1603 O O . GLU A 1 194 ? -17.772 2.798 9.698 1.00 98.50 194 GLU A O 1
ATOM 1608 N N . VAL A 1 195 ? -16.102 4.296 9.683 1.00 98.44 195 VAL A N 1
ATOM 1609 C CA . VAL A 1 195 ? -15.777 4.173 11.119 1.00 98.44 195 VAL A CA 1
ATOM 1610 C C . VAL A 1 195 ? -17.020 4.400 11.985 1.00 98.44 195 VAL A C 1
ATOM 1612 O O . VAL A 1 195 ? -17.344 3.585 12.846 1.00 98.44 195 VAL A O 1
ATOM 1615 N N . GLU A 1 196 ? -17.761 5.483 11.734 1.00 97.94 196 GLU A N 1
ATOM 1616 C CA . GLU A 1 196 ? -18.987 5.807 12.474 1.00 97.94 196 GLU A CA 1
ATOM 1617 C C . GLU A 1 196 ? -20.125 4.805 12.238 1.00 97.94 196 GLU A C 1
ATOM 1619 O O . GLU A 1 196 ? -21.012 4.678 13.083 1.00 97.94 196 GLU A O 1
ATOM 1624 N N . GLN A 1 197 ? -20.154 4.136 11.084 1.00 98.25 197 GLN A N 1
ATOM 1625 C CA . GLN A 1 197 ? -21.132 3.088 10.797 1.00 98.25 197 GLN A CA 1
ATOM 1626 C C . GLN A 1 197 ? -20.809 1.819 11.579 1.00 98.25 197 GLN A C 1
ATOM 1628 O O . GLN A 1 197 ? -21.704 1.293 12.237 1.00 98.25 197 GLN A O 1
ATOM 1633 N N . ILE A 1 198 ? -19.549 1.378 11.566 1.00 98.19 198 ILE A N 1
ATOM 1634 C CA . ILE A 1 198 ? -19.115 0.176 12.289 1.00 98.19 198 ILE A CA 1
ATOM 1635 C C . ILE A 1 198 ? -19.336 0.355 13.796 1.00 98.19 198 ILE A C 1
ATOM 1637 O O . ILE A 1 198 ? -19.959 -0.498 14.422 1.00 98.19 198 ILE A O 1
ATOM 1641 N N . LEU A 1 199 ? -18.951 1.503 14.366 1.00 98.06 199 LEU A N 1
ATOM 1642 C CA . LEU A 1 199 ? -19.147 1.795 15.795 1.00 98.06 199 LEU A CA 1
ATOM 1643 C C . LEU A 1 199 ? -20.613 1.762 16.257 1.00 98.06 199 LEU A C 1
ATOM 1645 O O . LEU A 1 199 ? -20.866 1.587 17.439 1.00 98.06 199 LEU A O 1
ATOM 1649 N N . LYS A 1 200 ? -21.590 1.951 15.360 1.00 97.62 200 LYS A N 1
ATOM 1650 C CA . LYS A 1 200 ? -23.023 1.845 15.703 1.00 97.62 200 LYS A CA 1
ATOM 1651 C C . LYS A 1 200 ? -23.538 0.408 15.712 1.00 97.62 200 LYS A C 1
ATOM 1653 O O . LYS A 1 200 ? -24.664 0.185 16.149 1.00 97.62 200 LYS A O 1
ATOM 1658 N N . THR A 1 201 ? -22.778 -0.516 15.130 1.00 95.44 201 THR A N 1
ATOM 1659 C CA . THR A 1 201 ? -23.144 -1.933 15.002 1.00 95.44 201 THR A CA 1
ATOM 1660 C C . THR A 1 201 ? -22.478 -2.829 16.041 1.00 95.44 201 THR A C 1
ATOM 1662 O O . THR A 1 201 ? -22.926 -3.962 16.202 1.00 95.44 201 THR A O 1
ATOM 1665 N N . LEU A 1 202 ? -21.437 -2.322 16.711 1.00 91.94 202 LEU A N 1
ATOM 1666 C CA . LEU A 1 202 ? -20.804 -2.930 17.883 1.00 91.94 202 LEU A CA 1
ATOM 1667 C C . LEU A 1 202 ? -21.648 -2.658 19.137 1.00 91.94 202 LEU A C 1
ATOM 1669 O O . LEU A 1 202 ? -21.770 -3.588 19.962 1.00 91.94 202 LEU A O 1
#

pLDDT: mean 89.19, std 18.96, range [29.22, 98.81]

Foldseek 3Di:
DDDDDDDDPDPDPPPPPDDDDPPPPPLVVQLVVLVVVCVVPVDLVSLQSNLVSCVVVLVLVSNLVSLVVSVVDPVDDNQVSLQSQLVSCLSVVVLVSLLVSCVVCVVPPQSQLDPSLLSNLVSCVVVPVLVSSLVSLVRVDDQPDPLVSLLVNLVSCVVVVNPVVSLVSLVRSLVSLVVDDPVVCVVCVVSNVVSVVVNVVD